Protein AF-A0AAD9PUB1-F1 (afdb_monomer_lite)

pLDDT: mean 71.61, std 16.21, range [33.66, 95.5]

Secondary structure (DSSP, 8-state):
-------GGGGG----HHHHHHHHHHHHHH-TT--HHHHHHHHHHTT-TT--HHHHHHHHHHH-HHHHHHHHH--PPPPP---SSTTS-EE---SSTT--HHHHHHHHHHHHHHH---S-EEE-S-GGGHHHHHHHHH-TTT-TTTTSEEE--GGG-TTHHHHHHHHIIIIIHHHHHHHHHHHHTTS--TT-HHHHHHHHHHS--

Radius of gyration: 23.22 Å; chains: 1; bounding box: 51×42×75 Å

InterPro domains:
  IPR058913 Integrase core domain, putative [PF24764] (100-200)

Organism: Acropora cervicornis (NCBI:txid6130)

Sequence (205 aa):
MQDFNLSVRDLYRSFSEEELDNALQSILRDFPNCGYRRALGQLKSRGHHRVSEEMVRSGLKRINPDGVALRWLQISPRRSYSVPGPLSLWRIDGNHKLIRADTVSALFLAAVNEYGLPSRVRSDRGGENVGVSLFMLQHPERGPNRGSMICGPSVHNQRIERLWRDVFSGVLCIYYLLFYHLEDNGVLEPTDRRDLFCLHESTGT

Foldseek 3Di:
DVPDPDDPVVVPPPCDLVNLLVLLVVVCVVPVLDDLVNSQVVCVVVVNVVDDSVSSVVSCCVNPVPSVVVNLVPPDDDDDDDDPDPLQEAEDEDPDLPAALVVVLVVVVVCCVVRNHRQAYEYEPRPSCVNVVCCQQPPPNHHPDPRNYHYDHCVVVVPVVVVVSVCCVVPVVVVVVVQVVCVVVVNADPPDPVSVVVVVVVPDD

Structure (mmCIF, N/CA/C/O backbone):
data_AF-A0AAD9PUB1-F1
#
_entry.id   AF-A0AAD9PUB1-F1
#
loop_
_atom_site.group_PDB
_atom_site.id
_atom_site.type_symbol
_atom_site.label_atom_id
_atom_site.label_alt_id
_atom_site.label_comp_id
_atom_site.label_asym_id
_atom_site.label_entity_id
_atom_site.label_seq_id
_atom_site.pdbx_PDB_ins_code
_atom_site.Cartn_x
_atom_site.Cartn_y
_atom_site.Cartn_z
_atom_site.occupancy
_atom_site.B_iso_or_equiv
_atom_site.auth_seq_id
_atom_site.auth_comp_id
_atom_site.auth_asym_id
_atom_site.auth_atom_id
_atom_site.pdbx_PDB_model_num
ATOM 1 N N . MET A 1 1 ? 6.790 -3.072 53.755 1.00 39.34 1 MET A N 1
ATOM 2 C CA . MET A 1 1 ? 6.608 -3.387 52.328 1.00 39.34 1 MET A CA 1
ATOM 3 C C . MET A 1 1 ? 5.185 -3.914 52.068 1.00 39.34 1 MET A C 1
ATOM 5 O O . MET A 1 1 ? 5.038 -5.072 51.724 1.00 39.34 1 MET A O 1
ATOM 9 N N . GLN A 1 2 ? 4.038 -3.245 52.234 1.00 37.69 2 GLN A N 1
ATOM 10 C CA . GLN A 1 2 ? 3.633 -1.836 52.384 1.00 37.69 2 GLN A CA 1
ATOM 11 C C . GLN A 1 2 ? 4.257 -0.807 51.439 1.00 37.69 2 GLN A C 1
ATOM 13 O O . GLN A 1 2 ? 4.186 0.380 51.713 1.00 37.69 2 GLN A O 1
ATOM 18 N N . ASP A 1 3 ? 4.784 -1.244 50.298 1.00 44.56 3 ASP A N 1
ATOM 19 C CA . ASP A 1 3 ? 5.279 -0.325 49.276 1.00 44.56 3 ASP A CA 1
ATOM 20 C C . ASP A 1 3 ? 4.683 -0.734 47.931 1.00 44.56 3 ASP A C 1
ATOM 22 O O . ASP A 1 3 ? 4.688 -1.912 47.586 1.00 44.56 3 ASP A O 1
ATOM 26 N N . PHE A 1 4 ? 4.143 0.251 47.215 1.00 44.75 4 PHE A N 1
ATOM 27 C CA . PHE A 1 4 ? 3.290 0.164 46.022 1.00 44.75 4 PHE A CA 1
ATOM 28 C C . PHE A 1 4 ? 1.808 -0.089 46.313 1.00 44.75 4 PHE A C 1
ATOM 30 O O . PHE A 1 4 ? 1.278 -1.190 46.212 1.00 44.75 4 PHE A O 1
ATOM 37 N N . ASN A 1 5 ? 1.131 1.022 46.602 1.00 40.72 5 ASN A N 1
ATOM 38 C CA . ASN A 1 5 ? -0.314 1.228 46.703 1.00 40.72 5 ASN A CA 1
ATOM 39 C C . ASN A 1 5 ? -1.054 0.968 45.361 1.00 40.72 5 ASN A C 1
ATOM 41 O O . ASN A 1 5 ? -1.900 1.751 44.942 1.00 40.72 5 ASN A O 1
ATOM 45 N N . LEU A 1 6 ? -0.687 -0.090 44.632 1.00 43.69 6 LEU A N 1
ATOM 46 C CA . LEU A 1 6 ? -1.309 -0.505 43.379 1.00 43.69 6 LEU A CA 1
ATOM 47 C C . LEU A 1 6 ? -2.380 -1.536 43.714 1.00 43.69 6 LEU A C 1
ATOM 49 O O . LEU A 1 6 ? -2.129 -2.737 43.809 1.00 43.69 6 LEU A O 1
ATOM 53 N N . SER A 1 7 ? -3.593 -1.043 43.939 1.00 42.81 7 SER A N 1
ATOM 54 C CA . SER A 1 7 ? -4.765 -1.892 44.082 1.00 42.81 7 SER A CA 1
ATOM 55 C C . SER A 1 7 ? -4.959 -2.684 42.789 1.00 42.81 7 SER A C 1
ATOM 57 O O . SER A 1 7 ? -5.111 -2.108 41.714 1.00 42.81 7 SER A O 1
ATOM 59 N N . VAL A 1 8 ? -5.017 -4.017 42.873 1.00 45.38 8 VAL A N 1
ATOM 60 C CA . VAL A 1 8 ? -5.367 -4.891 41.733 1.00 45.38 8 VAL A CA 1
ATOM 61 C C . VAL A 1 8 ? -6.726 -4.497 41.123 1.00 45.38 8 VAL A C 1
ATOM 63 O O . VAL A 1 8 ? -6.988 -4.775 39.956 1.00 45.38 8 VAL A O 1
ATOM 66 N N . ARG A 1 9 ? -7.572 -3.759 41.860 1.00 42.62 9 ARG A N 1
ATOM 67 C CA . ARG A 1 9 ? -8.825 -3.189 41.339 1.00 42.62 9 ARG A CA 1
ATOM 68 C C . ARG A 1 9 ? -8.614 -2.084 40.288 1.00 42.62 9 ARG A C 1
ATOM 70 O O . ARG A 1 9 ? -9.499 -1.893 39.462 1.00 42.62 9 ARG A O 1
ATOM 77 N N . ASP A 1 10 ? -7.453 -1.426 40.231 1.00 45.12 10 ASP A N 1
ATOM 78 C CA . ASP A 1 10 ? -7.137 -0.400 39.214 1.00 45.12 10 ASP A CA 1
ATOM 79 C C . ASP A 1 10 ? -6.739 -1.001 37.846 1.00 45.12 10 ASP A C 1
ATOM 81 O O . ASP A 1 10 ? -6.766 -0.331 36.801 1.00 45.12 10 ASP A O 1
ATOM 85 N N . LEU A 1 11 ? -6.413 -2.298 37.815 1.00 46.56 11 LEU A N 1
ATOM 86 C CA . LEU A 1 11 ? -6.181 -3.055 36.578 1.00 46.56 11 LEU A CA 1
ATOM 87 C C . LEU A 1 11 ? -7.493 -3.368 35.835 1.00 46.56 11 LEU A C 1
ATOM 89 O O . LEU A 1 11 ? -7.462 -3.550 34.622 1.00 46.56 11 LEU A O 1
ATOM 93 N N . TYR A 1 12 ? -8.636 -3.323 36.530 1.00 44.88 12 TYR A N 1
ATOM 94 C CA . TYR A 1 12 ? -9.967 -3.677 36.021 1.00 44.88 12 TYR A CA 1
ATOM 95 C C . TYR A 1 12 ? -10.949 -2.497 35.973 1.00 44.88 12 TYR A C 1
ATOM 97 O O . TYR A 1 12 ? -12.154 -2.689 36.117 1.00 44.88 12 TYR A O 1
ATOM 105 N N . ARG A 1 13 ? -10.489 -1.258 35.745 1.00 50.38 13 ARG A N 1
ATOM 106 C CA . ARG A 1 13 ? -11.426 -0.228 35.263 1.00 50.38 13 ARG A CA 1
ATOM 107 C C . ARG A 1 13 ? -11.820 -0.573 33.829 1.00 50.38 13 ARG A C 1
ATOM 109 O O . ARG A 1 13 ? -11.103 -0.240 32.886 1.00 50.38 13 ARG A O 1
ATOM 116 N N . SER A 1 14 ? -12.924 -1.302 33.703 1.00 57.16 14 SER A N 1
ATOM 117 C CA . SER A 1 14 ? -13.640 -1.539 32.456 1.00 57.16 14 SER A CA 1
ATOM 118 C C . SER A 1 14 ? -13.969 -0.188 31.833 1.00 57.16 14 SER A C 1
ATOM 120 O O . SER A 1 14 ? -14.689 0.602 32.437 1.00 57.16 14 SER A O 1
ATOM 122 N N . PHE A 1 15 ? -13.417 0.091 30.656 1.00 65.25 15 PHE A N 1
ATOM 123 C CA . PHE A 1 15 ? -13.872 1.221 29.857 1.00 65.25 15 PHE A CA 1
ATOM 124 C C . PHE A 1 15 ? -15.289 0.883 29.401 1.00 65.25 15 PHE A C 1
ATOM 126 O O . PHE A 1 15 ? -15.465 -0.120 28.702 1.00 65.25 15 PHE A O 1
ATOM 133 N N . SER A 1 16 ? -16.290 1.615 29.888 1.00 74.62 16 SER A N 1
ATOM 134 C CA . SER A 1 16 ? -17.675 1.237 29.614 1.00 74.62 16 SER A CA 1
ATOM 135 C C . SER A 1 16 ? -17.995 1.465 28.138 1.00 74.62 16 SER A C 1
ATOM 137 O O . SER A 1 16 ? -17.413 2.323 27.469 1.00 74.62 16 SER A O 1
ATOM 139 N N . GLU A 1 17 ? -18.928 0.681 27.609 1.00 76.44 17 GLU A N 1
ATOM 140 C CA . GLU A 1 17 ? -19.393 0.845 26.233 1.00 76.44 17 GLU A CA 1
ATOM 141 C C . GLU A 1 17 ? -19.947 2.253 25.974 1.00 76.44 17 GLU A C 1
ATOM 143 O O . GLU A 1 17 ? -19.743 2.807 24.898 1.00 76.44 17 GLU A O 1
ATOM 148 N N . GLU A 1 18 ? -20.577 2.851 26.984 1.00 80.12 18 GLU A N 1
ATOM 149 C CA . GLU A 1 18 ? -21.134 4.200 26.933 1.00 80.12 18 GLU A CA 1
ATOM 150 C C . GLU A 1 18 ? -20.037 5.280 26.940 1.00 80.12 18 GLU A C 1
ATOM 152 O O . GLU A 1 18 ? -20.103 6.250 26.184 1.00 80.12 18 GLU A O 1
ATOM 157 N N . GLU A 1 19 ? -18.977 5.103 27.735 1.00 81.62 19 GLU A N 1
ATOM 158 C CA . GLU A 1 19 ? -17.801 5.985 27.723 1.00 81.62 19 GLU A CA 1
ATOM 159 C C . GLU A 1 19 ? -17.087 5.950 26.367 1.00 81.62 19 GLU A C 1
ATOM 161 O O . GLU A 1 19 ? -16.675 6.993 25.845 1.00 81.62 19 GLU A O 1
ATOM 166 N N . LEU A 1 20 ? -16.976 4.760 25.771 1.00 84.38 20 LEU A N 1
ATOM 167 C CA . LEU A 1 20 ? -16.398 4.575 24.445 1.00 84.38 20 LEU A CA 1
ATOM 168 C C . LEU A 1 20 ? -17.236 5.250 23.362 1.00 84.38 20 LEU A C 1
ATOM 170 O O . LEU A 1 20 ? -16.684 5.990 22.545 1.00 84.38 20 LEU A O 1
ATOM 174 N N . ASP A 1 21 ? -18.548 5.032 23.362 1.00 87.88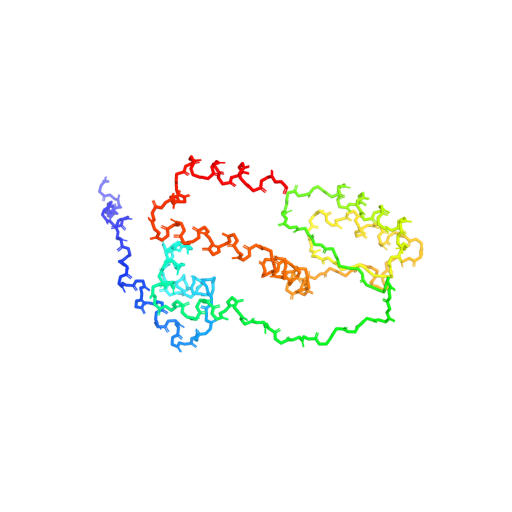 21 ASP A N 1
ATOM 175 C CA . ASP A 1 21 ? -19.444 5.594 22.354 1.00 87.88 21 ASP A CA 1
ATOM 176 C C . ASP A 1 21 ? -19.474 7.125 22.433 1.00 87.88 21 ASP A C 1
ATOM 178 O O . ASP A 1 21 ? -19.371 7.795 21.403 1.00 87.88 21 ASP A O 1
ATOM 182 N N . ASN A 1 22 ? -19.490 7.696 23.641 1.00 87.75 22 ASN A N 1
ATOM 183 C CA . ASN A 1 22 ? -19.405 9.143 23.853 1.00 87.75 22 ASN A CA 1
ATOM 184 C C . ASN A 1 22 ? -18.075 9.727 23.350 1.00 87.75 22 ASN A C 1
ATOM 186 O O . ASN A 1 22 ? -18.049 10.751 22.653 1.00 87.75 22 ASN A O 1
ATOM 190 N N . ALA A 1 23 ? -16.955 9.063 23.648 1.00 86.25 23 ALA A N 1
ATOM 191 C CA . ALA A 1 23 ? -15.642 9.487 23.173 1.00 86.25 23 ALA A CA 1
ATOM 192 C C . ALA A 1 23 ? -15.537 9.408 21.638 1.00 86.25 23 ALA A C 1
ATOM 194 O O . ALA A 1 23 ? -15.001 10.319 20.998 1.00 86.25 23 ALA A O 1
ATOM 195 N N . LEU A 1 24 ? -16.085 8.353 21.031 1.00 86.06 24 LEU A N 1
ATOM 196 C CA . LEU A 1 24 ? -16.126 8.182 19.581 1.00 86.06 24 LEU A CA 1
ATOM 197 C C . LEU A 1 24 ? -17.059 9.193 18.903 1.00 86.06 24 LEU A C 1
ATOM 199 O O . LEU A 1 24 ? -16.685 9.746 17.869 1.00 86.06 24 LEU A O 1
ATOM 203 N N . GLN A 1 25 ? -18.223 9.498 19.483 1.00 87.88 25 GLN A N 1
ATOM 204 C CA . GLN A 1 25 ? -19.117 10.546 18.984 1.00 87.88 25 GLN A CA 1
ATOM 205 C C . GLN A 1 25 ? -18.440 11.918 19.000 1.00 87.88 25 GLN A C 1
ATOM 207 O O . GLN A 1 25 ? -18.547 12.659 18.024 1.00 87.88 25 GLN A O 1
ATOM 212 N N . SER A 1 26 ? -17.689 12.247 20.059 1.00 88.69 26 SER A N 1
ATOM 213 C CA . SER A 1 26 ? -16.877 13.471 20.097 1.00 88.69 26 SER A CA 1
ATOM 214 C C . SER A 1 26 ? -15.868 13.510 18.943 1.00 88.69 26 SER A C 1
ATOM 216 O O . SER A 1 26 ? -15.793 14.509 18.233 1.00 88.69 26 SER A O 1
ATOM 218 N N . ILE A 1 27 ? -15.147 12.413 18.694 1.00 86.50 27 ILE A N 1
ATOM 219 C CA . ILE A 1 27 ? -14.185 12.327 17.583 1.00 86.50 27 ILE A CA 1
ATOM 220 C C . ILE A 1 27 ? -14.884 12.453 16.222 1.00 86.50 27 ILE A C 1
ATOM 222 O O . ILE A 1 27 ? -14.330 13.058 15.306 1.00 86.50 27 ILE A O 1
ATOM 226 N N . LEU A 1 28 ? -16.081 11.884 16.066 1.00 83.75 28 LEU A N 1
ATOM 227 C CA . LEU A 1 28 ? -16.854 11.971 14.828 1.00 83.75 28 LEU A CA 1
ATOM 228 C C . LEU A 1 28 ? -17.417 13.374 14.579 1.00 83.75 28 LEU A C 1
ATOM 230 O O . LEU A 1 28 ? -17.537 13.758 13.419 1.00 83.75 28 LEU A O 1
ATOM 234 N N . ARG A 1 29 ? -17.710 14.162 15.621 1.00 84.06 29 ARG A N 1
ATOM 235 C CA . ARG A 1 29 ? -18.063 15.583 15.453 1.00 84.06 29 ARG A CA 1
ATOM 236 C C . ARG A 1 29 ? -16.899 16.379 14.870 1.00 84.06 29 ARG A C 1
ATOM 238 O O . ARG A 1 29 ? -17.101 17.149 13.937 1.00 84.06 29 ARG A O 1
ATOM 245 N N . ASP A 1 30 ? -15.689 16.140 15.372 1.00 81.44 30 ASP A N 1
ATOM 246 C CA . ASP A 1 30 ? -14.475 16.801 14.879 1.00 81.44 30 ASP A CA 1
ATOM 247 C C . ASP A 1 30 ? -14.078 16.288 13.480 1.00 81.44 30 ASP A C 1
ATOM 249 O O . ASP A 1 30 ? -13.585 17.030 12.628 1.00 81.44 30 ASP A O 1
ATOM 253 N N . PHE A 1 31 ? -14.300 14.995 13.226 1.00 77.81 31 PHE A N 1
ATOM 254 C CA . PHE A 1 31 ? -13.910 14.300 12.002 1.00 77.81 31 PHE A CA 1
ATOM 255 C C . PHE A 1 31 ? -15.037 13.367 11.509 1.00 77.81 31 PHE A C 1
ATOM 257 O O . PHE A 1 31 ? -14.973 12.153 11.734 1.00 77.81 31 PHE A O 1
ATOM 264 N N . PRO A 1 32 ? -16.023 13.877 10.746 1.00 72.06 32 PRO A N 1
ATOM 265 C CA . PRO A 1 32 ? -17.221 13.117 10.346 1.00 72.06 32 PRO A CA 1
ATOM 266 C C . PRO A 1 32 ? -16.916 11.818 9.585 1.00 72.06 32 PRO A C 1
ATOM 268 O O . PRO A 1 32 ? -17.554 10.783 9.777 1.00 72.06 32 PRO A O 1
ATOM 271 N N . ASN A 1 33 ? -15.852 11.836 8.776 1.00 68.75 33 ASN A N 1
ATOM 272 C CA . ASN A 1 33 ? -15.404 10.701 7.967 1.00 68.75 33 ASN A CA 1
ATOM 273 C C . ASN A 1 33 ? -14.225 9.930 8.601 1.00 68.75 33 ASN A C 1
ATOM 275 O O . ASN A 1 33 ? -13.404 9.341 7.897 1.00 68.75 33 ASN A O 1
ATOM 279 N N . CYS A 1 34 ? -14.107 9.929 9.932 1.00 75.12 34 CYS A N 1
ATOM 280 C CA . CYS A 1 34 ? -13.048 9.226 10.658 1.00 75.12 34 CYS A CA 1
ATOM 281 C C . CYS A 1 34 ? -13.237 7.697 10.656 1.00 75.12 34 CYS A C 1
ATOM 283 O O . CYS A 1 34 ? -14.192 7.176 11.224 1.00 75.12 34 CYS A O 1
ATOM 285 N N . GLY A 1 35 ? -12.300 6.963 10.045 1.00 75.00 35 GLY A N 1
ATOM 286 C CA . GLY A 1 35 ? -12.234 5.500 10.153 1.00 75.00 35 GLY A CA 1
ATOM 287 C C . GLY A 1 35 ? -11.595 5.019 11.464 1.00 75.00 35 GLY A C 1
ATOM 288 O O . GLY A 1 35 ? -10.896 5.774 12.145 1.00 75.00 35 GLY A O 1
ATOM 289 N N . TYR A 1 36 ? -11.759 3.729 11.776 1.00 78.94 36 TYR A N 1
ATOM 290 C CA . TYR A 1 36 ? -11.370 3.138 13.066 1.00 78.94 36 TYR A CA 1
ATOM 291 C C . TYR A 1 36 ? -9.905 3.389 13.464 1.00 78.94 36 TYR A C 1
ATOM 293 O O . TYR A 1 36 ? -9.631 3.672 14.623 1.00 78.94 36 TYR A O 1
ATOM 301 N N . ARG A 1 37 ? -8.951 3.366 12.518 1.00 78.62 37 ARG A N 1
ATOM 302 C CA . ARG A 1 37 ? -7.522 3.606 12.817 1.00 78.62 37 ARG A CA 1
ATOM 303 C C . ARG A 1 37 ? -7.267 5.016 13.334 1.00 78.62 37 ARG A C 1
ATOM 305 O O . ARG A 1 37 ? -6.473 5.211 14.250 1.00 78.62 37 ARG A O 1
ATOM 312 N N . ARG A 1 38 ? -7.937 6.006 12.739 1.00 80.50 38 ARG A N 1
ATOM 313 C CA . ARG A 1 38 ? -7.816 7.405 13.160 1.00 80.50 38 ARG A CA 1
ATOM 314 C C . ARG A 1 38 ? -8.529 7.618 14.492 1.00 80.50 38 ARG A C 1
ATOM 316 O O . ARG A 1 38 ? -7.970 8.289 15.352 1.00 80.50 38 ARG A O 1
ATOM 323 N N . ALA A 1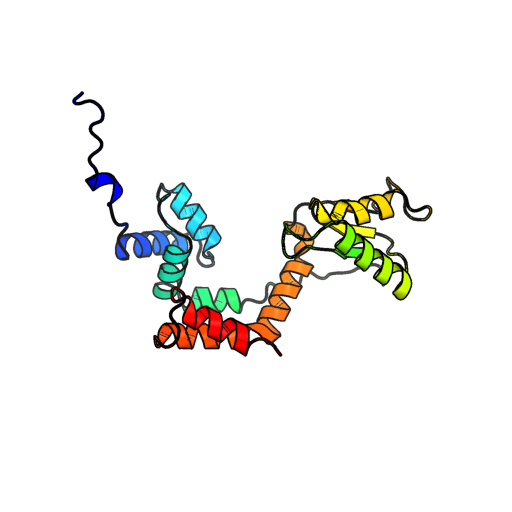 39 ? -9.694 7.001 14.683 1.00 83.25 39 ALA A N 1
ATOM 324 C CA . ALA A 1 39 ? -10.412 7.047 15.953 1.00 83.25 39 ALA A CA 1
ATOM 325 C C . ALA A 1 39 ? -9.581 6.425 17.088 1.00 83.25 39 ALA A C 1
ATOM 327 O O . ALA A 1 39 ? -9.397 7.054 18.122 1.00 83.25 39 ALA A O 1
ATOM 328 N N . LEU A 1 40 ? -8.971 5.260 16.852 1.00 83.88 40 LEU A N 1
ATOM 329 C CA . LEU A 1 40 ? -8.057 4.605 17.787 1.00 83.88 40 LEU A CA 1
ATOM 330 C C . LEU A 1 40 ? -6.850 5.490 18.129 1.00 83.88 40 LEU A C 1
ATOM 332 O O . LEU A 1 40 ? -6.480 5.605 19.293 1.00 83.88 40 LEU A O 1
ATOM 336 N N . GLY A 1 41 ? -6.244 6.141 17.131 1.00 83.88 41 GLY A N 1
ATOM 337 C CA . GLY A 1 41 ? -5.141 7.079 17.354 1.00 83.88 41 GLY A CA 1
ATOM 338 C C . GLY A 1 41 ? -5.546 8.279 18.215 1.00 83.88 41 GLY A C 1
ATOM 339 O O . GLY A 1 41 ? -4.820 8.645 19.136 1.00 83.88 41 GLY A O 1
ATOM 340 N N . GLN A 1 42 ? -6.726 8.848 17.963 1.00 86.06 42 GLN A N 1
ATOM 341 C CA . GLN A 1 42 ? -7.277 9.954 18.751 1.00 86.06 42 GLN A CA 1
ATOM 342 C C . GLN A 1 42 ? -7.605 9.527 20.184 1.00 86.06 42 GLN A C 1
ATOM 344 O O . GLN A 1 42 ? -7.230 10.221 21.123 1.00 86.06 42 GLN A O 1
ATOM 349 N N . LEU A 1 43 ? -8.219 8.358 20.373 1.00 86.94 43 LEU A N 1
ATOM 350 C CA . LEU A 1 43 ? -8.492 7.799 21.699 1.00 86.94 43 LEU A CA 1
ATOM 351 C C . LEU A 1 43 ? -7.201 7.578 22.488 1.00 86.94 43 LEU A C 1
ATOM 353 O O . LEU A 1 43 ? -7.099 8.013 23.633 1.00 86.94 43 LEU A O 1
ATOM 357 N N . LYS A 1 44 ? -6.176 7.001 21.852 1.00 84.12 44 LYS A N 1
ATOM 358 C CA . LYS A 1 44 ? -4.850 6.848 22.462 1.00 84.12 44 LYS A CA 1
ATOM 359 C C . LYS A 1 44 ? -4.224 8.201 22.804 1.00 84.12 44 LYS A C 1
ATOM 361 O O . LYS A 1 44 ? -3.671 8.343 23.884 1.00 84.12 44 LYS A O 1
ATOM 366 N N . SER A 1 45 ? -4.344 9.205 21.937 1.00 83.81 45 SER A N 1
ATOM 367 C CA . SER A 1 45 ? -3.841 10.559 22.215 1.00 83.81 45 SER A CA 1
ATOM 368 C C . SER A 1 45 ? -4.587 11.260 23.353 1.00 83.81 45 SER A C 1
ATOM 370 O O . SER A 1 45 ? -3.998 12.095 24.031 1.00 83.81 45 SER A O 1
ATOM 372 N N . ARG A 1 46 ? -5.868 10.939 23.562 1.00 82.81 46 ARG A N 1
ATOM 373 C CA . ARG A 1 46 ? -6.704 11.460 24.655 1.00 82.81 46 ARG A CA 1
ATOM 374 C C . ARG A 1 46 ? -6.513 10.688 25.974 1.00 82.81 46 ARG A C 1
ATOM 376 O O . ARG A 1 46 ? -7.238 10.933 26.929 1.00 82.81 46 ARG A O 1
ATOM 383 N N . GLY A 1 47 ? -5.543 9.770 26.040 1.00 78.94 47 GLY A N 1
ATOM 384 C CA . GLY A 1 47 ? -5.202 9.002 27.244 1.00 78.94 47 GLY A CA 1
ATOM 385 C C . GLY A 1 47 ? -5.887 7.635 27.352 1.00 78.94 47 GLY A C 1
ATOM 386 O O . GLY A 1 47 ? -5.598 6.870 28.273 1.00 78.94 47 GLY A O 1
ATOM 387 N N . HIS A 1 48 ? -6.739 7.260 26.393 1.00 80.06 48 HIS A N 1
ATOM 388 C CA . HIS A 1 48 ? -7.421 5.963 26.366 1.00 80.06 48 HIS A CA 1
ATOM 389 C C . HIS A 1 48 ? -6.544 4.884 25.713 1.00 80.06 48 HIS A C 1
ATOM 391 O O . HIS A 1 48 ? -6.874 4.297 24.682 1.00 80.06 48 HIS A O 1
ATOM 397 N N . HIS A 1 49 ? -5.386 4.609 26.315 1.00 76.00 49 HIS A N 1
ATOM 398 C CA . HIS A 1 49 ? -4.411 3.649 25.781 1.00 76.00 49 HIS A CA 1
ATOM 399 C C . HIS A 1 49 ? -4.869 2.185 25.841 1.00 76.00 49 HIS A C 1
ATOM 401 O O . HIS A 1 49 ? -4.321 1.350 25.123 1.00 76.00 49 HIS A O 1
ATOM 407 N N . ARG A 1 50 ? -5.864 1.882 26.684 1.00 74.69 50 ARG A N 1
ATOM 408 C CA . ARG A 1 50 ? -6.386 0.526 26.917 1.00 74.69 50 ARG A CA 1
ATOM 409 C C . ARG A 1 50 ? -7.443 0.082 25.897 1.00 74.69 50 ARG A C 1
ATOM 411 O O . ARG A 1 50 ? -7.866 -1.064 25.944 1.00 74.69 50 ARG A O 1
ATOM 418 N N . VAL A 1 51 ? -7.868 0.961 24.986 1.00 79.38 51 VAL A N 1
ATOM 419 C CA . VAL A 1 51 ? -8.896 0.635 23.986 1.00 79.38 51 VAL A CA 1
ATOM 420 C C . VAL A 1 51 ? -8.288 -0.215 22.868 1.00 79.38 51 VAL A C 1
ATOM 422 O O . VAL A 1 51 ? -7.280 0.168 22.261 1.00 79.38 51 VAL A O 1
ATOM 425 N N . SER A 1 52 ? -8.903 -1.367 22.594 1.00 78.94 52 SER A N 1
ATOM 426 C CA . SER A 1 52 ? -8.505 -2.256 21.501 1.00 78.94 52 SER A CA 1
ATOM 427 C C . SER A 1 52 ? -9.087 -1.802 20.157 1.00 78.94 52 SER A C 1
ATOM 429 O O . SER A 1 52 ? -10.044 -1.029 20.089 1.00 78.94 52 SER A O 1
ATOM 431 N N . GLU A 1 53 ? -8.509 -2.287 19.057 1.00 74.62 53 GLU A N 1
ATOM 432 C CA . GLU A 1 53 ? -9.062 -2.054 17.717 1.00 74.62 53 GLU A CA 1
ATOM 433 C C . GLU A 1 53 ? -10.501 -2.572 17.597 1.00 74.62 53 GLU A C 1
ATOM 435 O O . GLU A 1 53 ? -11.348 -1.906 17.004 1.00 74.62 53 GLU A O 1
ATOM 440 N N . GLU A 1 54 ? -10.777 -3.726 18.195 1.00 73.19 54 GLU A N 1
ATOM 441 C CA . GLU A 1 54 ? -12.081 -4.378 18.188 1.00 73.19 54 GLU A CA 1
ATOM 442 C C . GLU A 1 54 ? -13.148 -3.533 18.885 1.00 73.19 54 GLU A C 1
ATOM 444 O O . GLU A 1 54 ? -14.178 -3.244 18.283 1.00 73.19 54 GLU A O 1
ATOM 449 N N . MET A 1 55 ? -12.848 -3.005 20.077 1.00 79.44 55 MET A N 1
ATOM 450 C CA . MET A 1 55 ? -13.749 -2.096 20.794 1.00 79.44 55 MET A CA 1
ATOM 451 C C . MET A 1 55 ? -14.115 -0.881 19.932 1.00 79.44 55 MET A C 1
ATOM 453 O O . MET A 1 55 ? -15.287 -0.538 19.797 1.00 79.44 55 MET A O 1
ATOM 457 N N . VAL A 1 56 ? -13.127 -0.253 19.281 1.00 83.44 56 VAL A N 1
ATOM 458 C CA . VAL A 1 56 ? -13.366 0.903 18.398 1.00 83.44 56 VAL A CA 1
ATOM 459 C C . VAL A 1 56 ? -14.216 0.528 17.186 1.00 83.44 56 VAL A C 1
ATOM 461 O O . VAL A 1 56 ? -15.049 1.326 16.758 1.00 83.44 56 VAL A O 1
ATOM 464 N N . ARG A 1 57 ? -14.009 -0.660 16.606 1.00 79.94 57 ARG A N 1
ATOM 465 C CA . ARG A 1 57 ? -14.792 -1.134 15.456 1.00 79.94 57 ARG A CA 1
ATOM 466 C C . ARG A 1 57 ? -16.240 -1.402 15.849 1.00 79.94 57 ARG A C 1
ATOM 468 O O . ARG A 1 57 ? -17.126 -0.916 15.148 1.00 79.94 57 ARG A O 1
ATOM 475 N N . SER A 1 58 ? -16.472 -2.094 16.961 1.00 77.38 58 SER A N 1
ATOM 476 C CA . SER A 1 58 ? -17.816 -2.361 17.483 1.00 77.38 58 SER A CA 1
ATOM 477 C C . SER A 1 58 ? -18.531 -1.065 17.867 1.00 77.38 58 SER A C 1
ATOM 479 O O . SER A 1 58 ? -19.650 -0.832 17.419 1.00 77.38 58 SER A O 1
ATOM 481 N N . GLY A 1 59 ? -17.853 -0.145 18.562 1.00 84.19 59 GLY A N 1
ATOM 482 C CA . GLY A 1 59 ? -18.401 1.178 18.883 1.00 84.19 59 GLY A CA 1
ATOM 483 C C . GLY A 1 59 ? -18.767 1.991 17.634 1.00 84.19 59 GLY A C 1
ATOM 484 O O . GLY A 1 59 ? -19.880 2.498 17.524 1.00 84.19 59 GLY A O 1
ATOM 485 N N . LEU A 1 60 ? -17.883 2.055 16.628 1.00 81.69 60 LEU A N 1
ATOM 486 C CA . LEU A 1 60 ? -18.162 2.768 15.371 1.00 81.69 60 LEU A CA 1
ATOM 487 C C . LEU A 1 60 ? -19.322 2.164 14.571 1.00 81.69 60 LEU A C 1
ATOM 489 O O . LEU A 1 60 ? -20.066 2.923 13.949 1.00 81.69 60 LEU A O 1
ATOM 493 N N . LYS A 1 61 ? -19.479 0.834 14.578 1.00 79.06 61 LYS A N 1
ATOM 494 C CA . LYS A 1 61 ? -20.633 0.162 13.964 1.00 79.06 61 LYS A CA 1
ATOM 495 C C . LYS A 1 61 ? -21.944 0.566 14.637 1.00 79.06 61 LYS A C 1
ATOM 497 O O . LYS A 1 61 ? -22.914 0.810 13.932 1.00 79.06 61 LYS A O 1
ATOM 502 N N . ARG A 1 62 ? -21.962 0.677 15.970 1.00 80.00 62 ARG A N 1
ATOM 503 C CA . ARG A 1 62 ? -23.162 1.073 16.724 1.00 80.00 62 ARG A CA 1
ATOM 504 C C . ARG A 1 62 ? -23.544 2.531 16.501 1.00 80.00 62 ARG A C 1
ATOM 506 O O . ARG A 1 62 ? -24.705 2.824 16.249 1.00 80.00 62 ARG A O 1
ATOM 513 N N . ILE A 1 63 ? -22.578 3.448 16.579 1.00 81.00 63 ILE A N 1
ATOM 514 C CA . ILE A 1 63 ? -22.869 4.892 16.558 1.00 81.00 63 ILE A CA 1
ATOM 515 C C . ILE A 1 63 ? -22.956 5.491 15.150 1.00 81.00 63 ILE A C 1
ATOM 517 O O 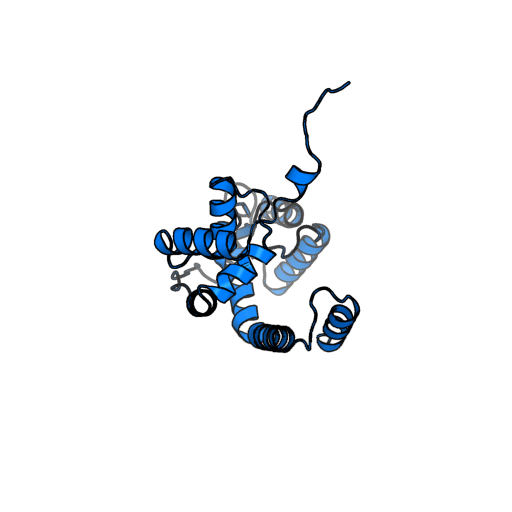. ILE A 1 63 ? -23.509 6.575 14.983 1.00 81.00 63 ILE A O 1
ATOM 521 N N . ASN A 1 64 ? -22.327 4.865 14.150 1.00 74.44 64 ASN A N 1
ATOM 522 C CA . ASN A 1 64 ? -22.242 5.410 12.795 1.00 74.44 64 ASN A CA 1
ATOM 523 C C . ASN A 1 64 ? -22.195 4.297 11.729 1.00 74.44 64 ASN A C 1
ATOM 525 O O . ASN A 1 64 ? -21.221 4.225 10.965 1.00 74.44 64 ASN A O 1
ATOM 529 N N . PRO A 1 65 ? -23.223 3.429 11.665 1.00 71.06 65 PRO A N 1
ATOM 530 C CA . PRO A 1 65 ? -23.279 2.342 10.690 1.00 71.06 65 PRO A CA 1
ATOM 531 C C . PRO A 1 65 ? -23.218 2.879 9.254 1.00 71.06 65 PRO A C 1
ATOM 533 O O . PRO A 1 65 ? -22.438 2.374 8.445 1.00 71.06 65 PRO A O 1
ATOM 536 N N . ASP A 1 66 ? -23.924 3.976 8.971 1.00 66.31 66 ASP A N 1
ATOM 537 C CA . ASP A 1 66 ? -23.953 4.605 7.649 1.00 66.31 66 ASP A CA 1
ATOM 538 C C . ASP A 1 66 ? -22.606 5.204 7.267 1.00 66.31 66 ASP A C 1
ATOM 540 O O . ASP A 1 66 ? -22.139 5.011 6.155 1.00 66.31 66 ASP A O 1
ATOM 544 N N . GLY A 1 67 ? -21.919 5.904 8.169 1.00 66.56 67 GLY A N 1
ATOM 545 C CA . GLY A 1 67 ? -20.591 6.451 7.892 1.00 66.56 67 GLY A CA 1
ATOM 546 C C . GLY A 1 67 ? -19.526 5.365 7.782 1.00 66.56 67 GLY A C 1
ATOM 547 O O . GLY A 1 67 ? -18.556 5.531 7.041 1.00 66.56 67 GLY A O 1
ATOM 548 N N . VAL A 1 68 ? -19.687 4.238 8.484 1.00 65.75 68 VAL A N 1
ATOM 549 C CA . VAL A 1 68 ? -18.884 3.036 8.241 1.00 65.75 68 VAL A CA 1
ATOM 550 C C . VAL A 1 68 ? -19.156 2.552 6.816 1.00 65.75 68 VAL A C 1
ATOM 552 O O . VAL A 1 68 ? -18.218 2.577 6.023 1.00 65.75 68 VAL A O 1
ATOM 555 N N . ALA A 1 69 ? -20.404 2.239 6.455 1.00 61.97 69 ALA A N 1
ATOM 556 C CA . ALA A 1 69 ? -20.817 1.781 5.122 1.00 61.97 69 ALA A CA 1
ATOM 557 C C . ALA A 1 69 ? -20.396 2.738 3.990 1.00 61.97 69 ALA A C 1
ATOM 559 O O . ALA A 1 69 ? -19.781 2.327 3.011 1.00 61.97 69 ALA A O 1
ATOM 560 N N . LEU A 1 70 ? -20.628 4.038 4.142 1.00 59.12 70 LEU A N 1
ATOM 561 C CA . LEU A 1 70 ? -20.273 5.071 3.173 1.00 59.12 70 LEU A CA 1
ATOM 562 C C . LEU A 1 70 ? -18.763 5.218 3.010 1.00 59.12 70 LEU A C 1
ATOM 564 O O . LEU A 1 70 ? -18.318 5.487 1.904 1.00 59.12 70 LEU A O 1
ATOM 568 N N . ARG A 1 71 ? -17.942 5.005 4.046 1.00 64.19 71 ARG A N 1
ATOM 569 C CA . ARG A 1 71 ? -16.475 4.959 3.878 1.00 64.19 71 ARG A CA 1
ATOM 570 C C . ARG A 1 71 ? -16.018 3.738 3.083 1.00 64.19 71 ARG A C 1
ATOM 572 O O . ARG A 1 71 ? -14.985 3.820 2.421 1.00 64.19 71 ARG A O 1
ATOM 579 N N . TRP A 1 72 ? -16.770 2.641 3.135 1.00 55.00 72 TRP A N 1
ATOM 580 C CA . TRP A 1 72 ? -16.556 1.486 2.261 1.00 55.00 72 TRP A CA 1
ATOM 581 C C . TRP A 1 72 ? -17.008 1.778 0.823 1.00 55.00 72 TRP A C 1
ATOM 583 O O . TRP A 1 72 ? -16.307 1.409 -0.115 1.00 55.00 72 TRP A O 1
ATOM 593 N N . LEU A 1 73 ? -18.130 2.487 0.651 1.00 50.56 73 LEU A N 1
ATOM 594 C CA . LEU A 1 73 ? -18.727 2.813 -0.652 1.00 50.56 73 LEU A CA 1
ATOM 595 C C . LEU A 1 73 ? -18.112 4.043 -1.341 1.00 50.56 73 LEU A C 1
ATOM 597 O O . LEU A 1 73 ? -18.247 4.196 -2.555 1.00 50.56 73 LEU A O 1
ATOM 601 N N . GLN A 1 74 ? -17.444 4.938 -0.606 1.00 50.38 74 GLN A N 1
ATOM 602 C CA . GLN A 1 74 ? -16.811 6.132 -1.163 1.00 50.38 74 GLN A CA 1
ATOM 603 C C . GLN A 1 74 ? -15.578 5.744 -1.983 1.00 50.38 74 GLN A C 1
ATOM 605 O O . GLN A 1 74 ? -14.434 5.727 -1.517 1.00 50.38 74 GLN A O 1
ATOM 610 N N . ILE A 1 75 ? -15.834 5.507 -3.266 1.00 47.28 75 ILE A N 1
ATOM 611 C CA . ILE A 1 75 ? -14.855 5.512 -4.345 1.00 47.28 75 ILE A CA 1
ATOM 612 C C . ILE A 1 75 ? -14.117 6.854 -4.272 1.00 47.28 75 ILE A C 1
ATOM 614 O O . ILE A 1 75 ? -14.654 7.899 -4.637 1.00 47.28 75 ILE A O 1
ATOM 618 N N . SER A 1 76 ? -12.882 6.861 -3.762 1.00 44.12 76 SER A N 1
ATOM 619 C CA . SER A 1 76 ? -12.082 8.088 -3.768 1.00 44.12 76 SER A CA 1
ATOM 620 C C . SER A 1 76 ? -11.948 8.601 -5.209 1.00 44.12 76 SER A C 1
ATOM 622 O O . SER A 1 76 ? -11.666 7.792 -6.102 1.00 44.12 76 SER A O 1
ATOM 624 N N . PRO A 1 77 ? -12.066 9.917 -5.448 1.00 43.81 77 PRO A N 1
ATOM 625 C CA . PRO A 1 77 ? -11.970 10.473 -6.789 1.00 43.81 77 PRO A CA 1
ATOM 626 C C . PRO A 1 77 ? -10.656 10.056 -7.459 1.00 43.81 77 PRO A C 1
ATOM 628 O O . PRO A 1 77 ? -9.573 10.093 -6.860 1.00 43.81 77 PRO A O 1
ATOM 631 N N . ARG A 1 78 ? -10.771 9.604 -8.712 1.00 42.75 78 ARG A N 1
ATOM 632 C CA . ARG A 1 78 ? -9.648 9.165 -9.545 1.00 42.75 78 ARG A CA 1
ATOM 633 C C . ARG A 1 78 ? -8.631 10.303 -9.645 1.00 42.75 78 ARG A C 1
ATOM 635 O O . ARG A 1 78 ? -8.943 11.361 -10.179 1.00 42.75 78 ARG A O 1
ATOM 642 N N . ARG A 1 79 ? -7.389 10.086 -9.206 1.00 48.53 79 ARG A N 1
ATOM 643 C CA . ARG A 1 79 ? -6.282 10.899 -9.729 1.00 48.53 79 ARG A CA 1
ATOM 644 C C . ARG A 1 79 ? -6.008 10.419 -11.149 1.00 48.53 79 ARG A C 1
ATOM 646 O O . ARG A 1 79 ? -5.777 9.226 -11.339 1.00 48.53 79 ARG A O 1
ATOM 653 N N . SER A 1 80 ? -6.055 11.334 -12.118 1.00 45.53 80 SER A N 1
ATOM 654 C CA . SER A 1 80 ? -5.639 11.040 -13.489 1.00 45.53 80 SER A CA 1
ATOM 655 C C . SER A 1 80 ? -4.207 10.511 -13.453 1.00 45.53 80 SER A C 1
ATOM 657 O O . SER A 1 80 ? -3.309 11.152 -12.902 1.00 45.53 80 SER A O 1
ATOM 659 N N . TYR A 1 81 ? -4.024 9.289 -13.942 1.00 51.81 81 TYR A N 1
ATOM 660 C CA . TYR A 1 81 ? -2.746 8.600 -13.934 1.00 51.81 81 TYR A CA 1
ATOM 661 C C . TYR A 1 81 ? -2.283 8.452 -15.374 1.00 51.81 81 TYR A C 1
ATOM 663 O O . TYR A 1 81 ? -2.815 7.630 -16.115 1.00 51.81 81 TYR A O 1
ATOM 671 N N . SER A 1 82 ? -1.297 9.259 -15.752 1.00 55.75 82 SER A N 1
ATOM 672 C CA . SER A 1 82 ? -0.653 9.193 -17.056 1.00 55.75 82 SER A CA 1
ATOM 673 C C . SER A 1 82 ? 0.745 8.618 -16.885 1.00 55.75 82 SER A C 1
ATOM 675 O O . SER A 1 82 ? 1.532 9.093 -16.061 1.00 55.75 82 SER A O 1
ATOM 677 N N . VAL A 1 83 ? 1.035 7.564 -17.640 1.00 64.31 83 VAL A N 1
ATOM 678 C CA . VAL A 1 83 ? 2.394 7.075 -17.854 1.00 64.31 83 VAL A CA 1
ATOM 679 C C . VAL A 1 83 ? 2.725 7.195 -19.334 1.00 64.31 83 VAL A C 1
ATOM 681 O O . VAL A 1 83 ? 1.824 7.021 -20.151 1.00 64.31 83 VAL A O 1
ATOM 684 N N . PRO A 1 84 ? 3.995 7.444 -19.695 1.00 72.00 84 PRO A N 1
ATOM 685 C CA . PRO A 1 84 ? 4.389 7.622 -21.093 1.00 72.00 84 PRO A CA 1
ATOM 686 C C . PRO A 1 84 ? 4.067 6.432 -22.015 1.00 72.00 84 PRO A C 1
ATOM 688 O O . PRO A 1 84 ? 4.013 6.605 -23.224 1.00 72.00 84 PRO A O 1
ATOM 691 N N . GLY A 1 85 ? 3.864 5.232 -21.459 1.00 73.25 85 GLY A N 1
ATOM 692 C CA . GLY A 1 85 ? 3.492 4.032 -22.207 1.00 73.25 85 GLY A CA 1
ATOM 693 C C . GLY A 1 85 ? 3.713 2.739 -21.410 1.00 73.25 85 GLY A C 1
ATOM 694 O O . GLY A 1 85 ? 4.115 2.801 -20.236 1.00 73.25 85 GLY A O 1
ATOM 695 N N . PRO A 1 86 ? 3.467 1.566 -22.025 1.00 72.75 86 PRO A N 1
ATOM 696 C CA . PRO A 1 86 ? 3.840 0.265 -21.468 1.00 72.75 86 PRO A CA 1
ATOM 697 C C . PRO A 1 86 ? 5.320 0.234 -21.056 1.00 72.75 86 PRO A C 1
ATOM 699 O O . PRO A 1 86 ? 6.137 0.965 -21.609 1.00 72.75 86 PRO A O 1
ATOM 702 N N . LEU A 1 87 ? 5.663 -0.564 -20.039 1.00 81.2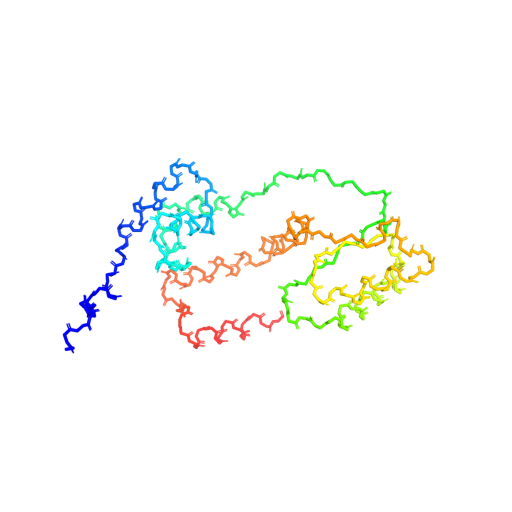5 87 LEU A N 1
ATOM 703 C CA . LEU A 1 87 ? 7.027 -0.705 -19.487 1.00 81.25 87 LEU A CA 1
ATOM 704 C C . LEU A 1 87 ? 7.673 0.567 -18.907 1.00 81.25 87 LEU A C 1
ATOM 706 O O . LEU A 1 87 ? 8.752 0.495 -18.329 1.00 81.25 87 LEU A O 1
ATOM 710 N N . SER A 1 88 ? 7.038 1.736 -18.978 1.00 82.75 88 SER A N 1
ATOM 711 C CA . SER A 1 88 ? 7.628 2.973 -18.444 1.00 82.75 88 SER A CA 1
ATOM 712 C C . SER A 1 88 ? 7.799 2.965 -16.918 1.00 82.75 88 SER A C 1
ATOM 714 O O . SER A 1 88 ? 8.771 3.526 -16.410 1.00 82.75 88 SER A O 1
ATOM 716 N N . LEU A 1 89 ? 6.878 2.332 -16.183 1.00 85.19 89 LEU A N 1
ATOM 717 C CA . LEU A 1 89 ? 6.929 2.215 -14.728 1.00 85.19 89 LEU A CA 1
ATOM 718 C C . LEU A 1 89 ? 6.178 0.973 -14.242 1.00 85.19 89 LEU A C 1
ATOM 720 O O . LEU A 1 89 ? 4.957 0.888 -14.388 1.00 85.19 89 LEU A O 1
ATOM 724 N N . TRP A 1 90 ? 6.890 0.060 -13.588 1.00 87.81 90 TRP A N 1
ATOM 725 C CA . TRP A 1 90 ? 6.299 -1.044 -12.832 1.00 87.81 90 TRP A CA 1
ATOM 726 C C . TRP A 1 90 ? 6.224 -0.688 -11.349 1.00 87.81 90 TRP A C 1
ATOM 728 O O . TRP A 1 90 ? 7.093 -0.003 -10.811 1.00 87.81 90 TRP A O 1
ATOM 738 N N . ARG A 1 91 ? 5.157 -1.127 -10.682 1.00 83.00 91 ARG A N 1
ATOM 739 C CA . ARG A 1 91 ? 5.005 -1.030 -9.227 1.00 83.00 91 ARG A CA 1
ATOM 740 C C . ARG A 1 91 ? 4.948 -2.438 -8.668 1.00 83.00 91 ARG A C 1
ATOM 742 O O . ARG A 1 91 ? 4.129 -3.220 -9.137 1.00 83.00 91 ARG A O 1
ATOM 749 N N . ILE A 1 92 ? 5.785 -2.706 -7.679 1.00 81.31 92 ILE A N 1
ATOM 750 C CA . ILE A 1 92 ? 5.800 -3.953 -6.921 1.00 81.31 92 ILE A CA 1
ATOM 751 C C . ILE A 1 92 ? 5.424 -3.645 -5.470 1.00 81.31 92 ILE A C 1
ATOM 753 O O . ILE A 1 92 ? 5.700 -2.549 -4.971 1.00 81.31 92 ILE A O 1
ATOM 757 N N . ASP A 1 93 ? 4.720 -4.576 -4.836 1.00 70.94 93 ASP A N 1
ATOM 758 C CA . ASP A 1 93 ? 4.272 -4.460 -3.450 1.00 70.94 93 ASP A CA 1
ATOM 759 C C . ASP A 1 93 ? 4.116 -5.851 -2.840 1.00 70.94 93 ASP A C 1
ATOM 761 O O . ASP A 1 93 ? 3.535 -6.746 -3.463 1.00 70.94 93 ASP A O 1
ATOM 765 N N . GLY A 1 94 ? 4.643 -6.028 -1.632 1.00 61.28 94 GLY A N 1
ATOM 766 C CA . GLY A 1 94 ? 4.505 -7.252 -0.858 1.00 61.28 94 GLY A CA 1
ATOM 767 C C . GLY A 1 94 ? 3.318 -7.149 0.091 1.00 61.28 94 GLY A C 1
ATOM 768 O O . GLY A 1 94 ? 3.293 -6.301 0.977 1.00 61.28 94 GLY A O 1
ATOM 769 N N . ASN A 1 95 ? 2.341 -8.047 -0.043 1.00 55.41 95 ASN A N 1
ATOM 770 C CA . ASN A 1 95 ? 1.147 -8.013 0.804 1.00 55.41 95 ASN A CA 1
ATOM 771 C C . ASN A 1 95 ? 1.442 -8.415 2.265 1.00 55.41 95 ASN A C 1
ATOM 773 O O . ASN A 1 95 ? 0.666 -8.100 3.164 1.00 55.41 95 ASN A O 1
ATOM 777 N N . HIS A 1 96 ? 2.551 -9.125 2.515 1.00 53.12 96 HIS A N 1
ATOM 778 C CA . HIS A 1 96 ? 3.013 -9.552 3.839 1.00 53.12 96 HIS A CA 1
ATOM 779 C C . HIS A 1 96 ? 4.539 -9.439 3.948 1.00 53.12 96 HIS A C 1
ATOM 781 O O . HIS A 1 96 ? 5.269 -9.889 3.068 1.00 53.12 96 HIS A O 1
ATOM 787 N N . LYS A 1 97 ? 5.025 -8.951 5.097 1.00 56.59 97 LYS A N 1
ATOM 788 C CA . LYS A 1 97 ? 6.459 -8.790 5.430 1.00 56.59 97 LYS A CA 1
ATOM 789 C C . LYS A 1 97 ? 7.254 -10.107 5.546 1.00 56.59 97 LYS A 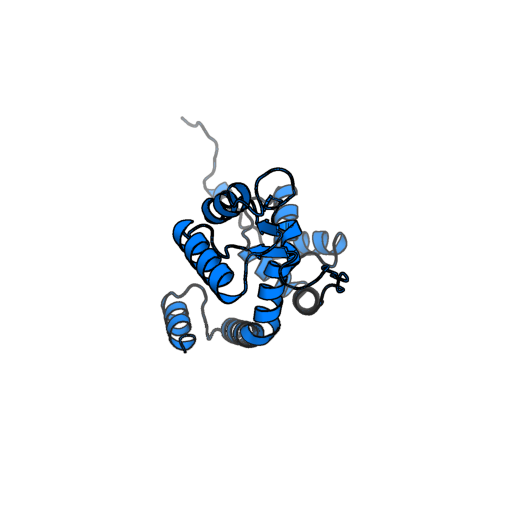C 1
ATOM 791 O O . LYS A 1 97 ? 8.401 -10.088 5.978 1.00 56.59 97 LYS A O 1
ATOM 796 N N . LEU A 1 98 ? 6.631 -11.247 5.245 1.00 58.31 98 LEU A N 1
ATOM 797 C CA . LEU A 1 98 ? 7.206 -12.592 5.373 1.00 58.31 98 LEU A CA 1
ATOM 798 C C . LEU A 1 98 ? 7.636 -13.193 4.026 1.00 58.31 98 LEU A C 1
ATOM 800 O O . LEU A 1 98 ? 8.205 -14.283 3.998 1.00 58.31 98 LEU A O 1
ATOM 804 N N . ILE A 1 99 ? 7.361 -12.510 2.911 1.00 70.56 99 ILE A N 1
ATOM 805 C CA . ILE A 1 99 ? 7.778 -12.976 1.586 1.00 70.56 99 ILE A CA 1
ATOM 806 C C . ILE A 1 99 ? 9.301 -12.839 1.474 1.00 70.56 99 ILE A C 1
ATOM 808 O O . ILE A 1 99 ? 9.879 -11.818 1.842 1.00 70.56 99 ILE A O 1
ATOM 812 N N . ARG A 1 100 ? 9.969 -13.885 0.979 1.00 81.31 100 ARG A N 1
ATOM 813 C CA . ARG A 1 100 ? 11.425 -13.884 0.789 1.00 81.31 100 ARG A CA 1
ATOM 814 C C . ARG A 1 100 ? 11.805 -13.074 -0.447 1.00 81.31 100 ARG A C 1
ATOM 816 O O . ARG A 1 100 ? 11.125 -13.142 -1.471 1.00 81.31 100 ARG A O 1
ATOM 823 N N . ALA A 1 101 ? 12.936 -12.373 -0.374 1.00 83.94 101 ALA A N 1
ATOM 824 C CA . ALA A 1 101 ? 13.448 -11.573 -1.486 1.00 83.94 101 ALA A CA 1
ATOM 825 C C . ALA A 1 101 ? 13.698 -12.396 -2.762 1.00 83.94 101 ALA A C 1
ATOM 827 O O . ALA A 1 101 ? 13.479 -11.904 -3.871 1.00 83.94 101 ALA A O 1
ATOM 828 N N . ASP A 1 102 ? 14.087 -13.662 -2.609 1.00 86.31 102 ASP A N 1
ATOM 829 C CA . ASP A 1 102 ? 14.310 -14.582 -3.729 1.00 86.31 102 ASP A CA 1
ATOM 830 C C . ASP A 1 102 ? 13.028 -14.823 -4.529 1.00 86.31 102 ASP A C 1
ATOM 832 O O . ASP A 1 102 ? 13.050 -14.820 -5.756 1.00 86.31 102 ASP A O 1
ATOM 836 N N . THR A 1 103 ? 11.887 -14.961 -3.845 1.00 87.25 103 THR A N 1
ATOM 837 C CA . THR A 1 103 ? 10.584 -15.164 -4.488 1.00 87.25 103 THR A CA 1
ATOM 838 C C . THR A 1 103 ? 10.184 -13.940 -5.304 1.00 87.25 103 THR A C 1
ATOM 840 O O . THR A 1 103 ? 9.808 -14.072 -6.467 1.00 87.25 103 THR A O 1
ATOM 843 N N . VAL A 1 104 ? 10.308 -12.743 -4.721 1.00 87.25 104 VAL A N 1
ATOM 844 C CA . VAL A 1 104 ? 9.998 -11.484 -5.419 1.00 87.25 104 VAL A CA 1
ATOM 845 C C . VAL A 1 104 ? 10.906 -11.310 -6.635 1.00 87.25 104 VAL A C 1
ATOM 847 O O . VAL A 1 104 ? 10.441 -10.936 -7.709 1.00 87.25 104 VAL A O 1
ATOM 850 N N . SER A 1 105 ? 12.190 -11.636 -6.490 1.00 90.38 105 SER A N 1
ATOM 851 C CA . SER A 1 105 ? 13.171 -11.535 -7.571 1.00 90.38 105 SER A CA 1
ATOM 852 C C . SER A 1 105 ? 12.888 -12.528 -8.697 1.00 90.38 105 SER A C 1
ATOM 854 O O . SER A 1 105 ? 12.919 -12.140 -9.861 1.00 90.38 105 SER A O 1
ATOM 856 N N . ALA A 1 106 ? 12.552 -13.780 -8.376 1.00 90.62 106 ALA A N 1
ATOM 857 C CA . ALA A 1 106 ? 12.211 -14.798 -9.367 1.00 90.62 106 ALA A CA 1
ATOM 858 C C . ALA A 1 106 ? 10.965 -14.412 -10.178 1.00 90.62 106 ALA A C 1
ATOM 860 O O . ALA A 1 106 ? 10.988 -14.469 -11.406 1.00 90.62 106 ALA A O 1
ATOM 861 N N . LEU A 1 107 ? 9.907 -13.948 -9.504 1.00 89.69 107 LEU A N 1
ATOM 862 C CA . LEU A 1 107 ? 8.689 -13.465 -10.163 1.00 89.69 107 LEU A CA 1
ATOM 863 C C . LEU A 1 107 ? 8.967 -12.241 -11.040 1.00 89.69 107 LEU A C 1
ATOM 865 O O . LEU A 1 107 ? 8.472 -12.151 -12.162 1.00 89.69 107 LEU A O 1
ATOM 869 N N . PHE A 1 108 ? 9.788 -11.312 -10.549 1.00 92.56 108 PHE A N 1
ATOM 870 C CA . PHE A 1 108 ? 10.184 -10.138 -11.315 1.00 92.56 108 PHE A CA 1
ATOM 871 C C . PHE A 1 108 ? 10.961 -10.518 -12.581 1.00 92.56 108 PHE A C 1
ATOM 873 O O . PHE A 1 108 ? 10.648 -10.015 -13.657 1.00 92.56 108 PHE A O 1
ATOM 880 N N . LEU A 1 109 ? 11.934 -11.426 -12.480 1.00 93.25 109 LEU A N 1
ATOM 881 C CA . LEU A 1 109 ? 12.713 -11.895 -13.628 1.00 93.25 109 LEU A CA 1
ATOM 882 C C . LEU A 1 109 ? 11.849 -12.650 -14.641 1.00 93.25 109 LEU A C 1
ATOM 884 O O . LEU A 1 109 ? 11.998 -12.425 -15.841 1.00 93.25 109 LEU A O 1
ATOM 888 N N . ALA A 1 110 ? 10.918 -13.486 -14.176 1.00 93.19 110 ALA A N 1
ATOM 889 C CA . ALA A 1 110 ? 9.960 -14.161 -15.047 1.00 93.19 110 ALA A CA 1
ATOM 890 C C . ALA A 1 110 ? 9.114 -13.148 -15.837 1.00 93.19 110 ALA A C 1
ATOM 892 O O . ALA A 1 110 ? 9.017 -13.245 -17.059 1.00 93.19 110 ALA A O 1
ATOM 893 N N . ALA A 1 111 ? 8.596 -12.116 -15.165 1.00 89.56 111 ALA A N 1
ATOM 894 C CA . ALA A 1 111 ? 7.835 -11.055 -15.818 1.00 89.56 111 ALA A CA 1
ATOM 895 C C . ALA A 1 111 ? 8.690 -10.233 -16.796 1.00 89.56 111 ALA A C 1
ATOM 897 O O . ALA A 1 111 ? 8.218 -9.880 -17.872 1.00 89.56 111 ALA A O 1
ATOM 898 N N . VAL A 1 112 ? 9.948 -9.930 -16.458 1.00 92.88 112 VAL A N 1
ATOM 899 C CA . VAL A 1 112 ? 10.878 -9.253 -17.380 1.00 92.88 112 VAL A CA 1
ATOM 900 C C . VAL A 1 112 ? 11.128 -10.098 -18.628 1.00 92.88 112 VAL A C 1
ATOM 902 O O . VAL A 1 112 ? 11.187 -9.547 -19.724 1.00 92.88 112 VAL A O 1
ATOM 905 N N . ASN A 1 113 ? 11.248 -11.417 -18.480 1.00 93.44 113 ASN A N 1
ATOM 906 C CA . ASN A 1 113 ? 11.434 -12.329 -19.604 1.00 93.44 113 ASN A CA 1
ATOM 907 C C . ASN A 1 113 ? 10.191 -12.409 -20.505 1.00 93.44 113 ASN A C 1
ATOM 909 O O . ASN A 1 113 ? 10.320 -12.481 -21.722 1.00 93.44 113 ASN A O 1
ATOM 913 N N . GLU A 1 114 ? 8.994 -12.378 -19.919 1.00 92.94 114 GLU A N 1
ATOM 914 C CA . GLU A 1 114 ? 7.733 -12.485 -20.660 1.00 92.94 114 GLU A CA 1
ATOM 915 C C . GLU A 1 114 ? 7.298 -11.159 -21.304 1.00 92.94 114 GLU A C 1
ATOM 917 O O . GLU A 1 114 ? 6.884 -11.128 -22.461 1.00 92.94 114 GLU A O 1
ATOM 922 N N . TYR A 1 115 ? 7.409 -10.049 -20.572 1.00 89.56 115 TYR A N 1
ATOM 923 C CA . TYR A 1 115 ? 6.839 -8.753 -20.961 1.00 89.56 115 TYR A CA 1
ATOM 924 C C . TYR A 1 115 ? 7.886 -7.702 -21.338 1.00 89.56 115 TYR A C 1
ATOM 926 O O . TYR A 1 115 ? 7.532 -6.635 -21.843 1.00 89.56 115 TYR A O 1
ATOM 934 N N . GLY A 1 116 ? 9.168 -7.981 -21.104 1.00 91.06 116 GLY A N 1
ATOM 935 C CA . GLY A 1 116 ? 10.272 -7.060 -21.341 1.00 91.06 116 GLY A CA 1
ATOM 936 C C . GLY A 1 116 ? 10.660 -6.230 -20.115 1.00 91.06 116 GLY A C 1
ATOM 937 O O . GLY A 1 116 ? 9.936 -6.102 -19.126 1.00 91.06 116 GLY A O 1
ATOM 938 N N . LEU A 1 117 ? 11.852 -5.637 -20.187 1.00 92.44 117 LEU A N 1
ATOM 939 C CA . LEU A 1 117 ? 12.473 -4.920 -19.077 1.00 92.44 117 LEU A CA 1
ATOM 940 C C . LEU A 1 117 ? 11.809 -3.547 -18.834 1.00 92.44 117 LEU A C 1
ATOM 942 O O . LEU A 1 117 ? 11.887 -2.669 -19.702 1.00 92.44 117 LEU A O 1
ATOM 946 N N . PRO A 1 118 ? 11.242 -3.267 -17.645 1.00 93.62 118 PRO A N 1
ATOM 947 C CA . PRO A 1 118 ? 10.672 -1.956 -17.354 1.00 93.62 118 PRO A CA 1
ATOM 948 C C . PRO A 1 118 ? 11.741 -0.867 -17.274 1.00 93.62 118 PRO A C 1
ATOM 950 O O . PRO A 1 118 ? 12.833 -1.092 -16.766 1.00 93.62 118 PRO A O 1
ATOM 953 N N . SER A 1 119 ? 11.427 0.353 -17.714 1.00 91.31 119 SER A N 1
ATOM 954 C CA . SER A 1 119 ? 12.309 1.526 -17.604 1.00 91.31 119 SER A CA 1
ATOM 955 C C . SER A 1 119 ? 12.558 1.932 -16.151 1.00 91.31 119 SER A C 1
ATOM 957 O O . SER A 1 119 ? 13.656 2.390 -15.820 1.00 91.31 119 SER A O 1
ATOM 959 N N . ARG A 1 120 ? 11.547 1.776 -15.287 1.00 92.31 120 ARG A N 1
ATOM 960 C CA . ARG A 1 120 ? 11.597 2.108 -13.859 1.00 92.31 120 ARG A CA 1
ATOM 961 C C . ARG A 1 120 ? 10.768 1.119 -13.049 1.00 92.31 120 ARG A C 1
ATOM 963 O O . ARG A 1 120 ? 9.690 0.718 -13.487 1.00 92.31 120 ARG A O 1
ATOM 970 N N . VAL A 1 121 ? 11.223 0.806 -11.843 1.00 91.31 121 VAL A N 1
ATOM 971 C CA . VAL A 1 121 ? 10.462 0.062 -10.836 1.00 91.31 121 VAL A CA 1
ATOM 972 C C . VAL A 1 121 ? 10.267 0.946 -9.612 1.00 91.31 121 VAL A C 1
ATOM 974 O O . VAL A 1 121 ? 11.171 1.673 -9.201 1.00 91.31 121 VAL A O 1
ATOM 977 N N . ARG A 1 122 ? 9.072 0.914 -9.030 1.00 88.12 122 ARG A N 1
ATOM 978 C CA . ARG A 1 122 ? 8.772 1.533 -7.741 1.00 88.12 122 ARG A CA 1
ATOM 979 C C . ARG A 1 122 ? 8.410 0.462 -6.725 1.00 88.12 122 ARG A C 1
ATOM 981 O O . ARG A 1 122 ? 7.560 -0.376 -7.016 1.00 88.12 122 ARG A O 1
ATOM 988 N N . SER A 1 123 ? 8.993 0.577 -5.538 1.00 85.88 123 SER A N 1
ATOM 989 C CA . SER A 1 123 ? 8.665 -0.238 -4.372 1.00 85.88 123 SER A CA 1
ATOM 990 C C . SER A 1 123 ? 8.711 0.592 -3.094 1.00 85.88 123 SER A C 1
ATOM 992 O O . SER A 1 123 ? 9.205 1.727 -3.077 1.00 85.88 123 SER A O 1
ATOM 994 N N . ASP A 1 124 ? 8.203 0.024 -2.010 1.00 81.56 124 ASP A N 1
ATOM 995 C CA . ASP A 1 124 ? 8.550 0.479 -0.673 1.00 81.56 124 ASP A CA 1
ATOM 996 C C . ASP A 1 124 ? 10.000 0.084 -0.303 1.00 81.56 124 ASP A C 1
ATOM 998 O O . ASP A 1 124 ? 10.785 -0.360 -1.144 1.00 81.56 124 ASP A O 1
ATOM 1002 N N . ARG A 1 125 ? 10.384 0.297 0.961 1.00 82.12 125 ARG A N 1
ATOM 1003 C CA . ARG A 1 125 ? 11.713 -0.076 1.479 1.00 82.12 125 ARG A CA 1
ATOM 1004 C C . ARG A 1 125 ? 11.736 -1.477 2.113 1.00 82.12 125 ARG A C 1
ATOM 1006 O O . ARG A 1 125 ? 12.568 -1.720 2.984 1.00 82.12 125 ARG A O 1
ATOM 1013 N N . GLY A 1 126 ? 10.816 -2.359 1.726 1.00 80.88 126 GLY A N 1
ATOM 1014 C CA . GLY A 1 126 ? 10.750 -3.737 2.205 1.00 80.88 126 GLY A CA 1
ATOM 1015 C C . GLY A 1 126 ? 11.994 -4.547 1.834 1.00 80.88 126 GLY A C 1
ATOM 1016 O O . GLY A 1 126 ? 12.559 -4.389 0.746 1.00 80.88 126 GLY A O 1
ATOM 1017 N N . GLY A 1 127 ? 12.440 -5.410 2.751 1.00 84.38 127 GLY A N 1
ATOM 1018 C CA . GLY A 1 127 ? 13.607 -6.276 2.545 1.00 84.38 127 GLY A CA 1
ATOM 1019 C C . GLY A 1 127 ? 13.394 -7.294 1.422 1.00 84.38 127 GLY A C 1
ATOM 1020 O O . GLY A 1 127 ? 14.336 -7.673 0.730 1.00 84.38 127 GLY A O 1
ATOM 1021 N N . GLU A 1 128 ? 12.143 -7.671 1.175 1.00 85.69 128 GLU A N 1
ATOM 1022 C CA . GLU A 1 128 ? 11.731 -8.541 0.080 1.00 85.69 128 GLU A CA 1
ATOM 1023 C C . GLU A 1 128 ? 11.988 -7.924 -1.307 1.00 85.69 128 GLU A C 1
ATOM 1025 O O . GLU A 1 128 ? 12.156 -8.642 -2.287 1.00 85.69 128 GLU A O 1
ATOM 1030 N N . ASN A 1 129 ? 12.111 -6.597 -1.399 1.00 87.94 129 ASN A N 1
ATOM 1031 C CA . ASN A 1 129 ? 12.300 -5.882 -2.666 1.00 87.94 129 ASN A CA 1
ATOM 1032 C C . ASN A 1 129 ? 13.779 -5.605 -2.994 1.00 87.94 129 ASN A C 1
ATOM 1034 O O . ASN A 1 129 ? 14.095 -4.986 -4.019 1.00 87.94 129 ASN A O 1
ATOM 1038 N N . VAL A 1 130 ? 14.706 -6.057 -2.140 1.00 89.44 130 VAL A N 1
ATOM 1039 C CA . VAL A 1 130 ? 16.149 -5.810 -2.295 1.00 89.44 130 VAL A CA 1
ATOM 1040 C C . VAL A 1 130 ? 16.690 -6.424 -3.584 1.00 89.44 130 VAL A C 1
ATOM 1042 O O . VAL A 1 130 ? 17.426 -5.750 -4.302 1.00 89.44 130 VAL A O 1
ATOM 1045 N N . GLY A 1 131 ? 16.297 -7.653 -3.930 1.00 90.88 131 GLY A N 1
ATOM 1046 C CA . GLY A 1 131 ? 16.810 -8.315 -5.134 1.00 90.88 131 GLY A CA 1
ATOM 1047 C C . GLY A 1 131 ? 16.387 -7.618 -6.433 1.00 90.88 131 GLY A C 1
ATOM 1048 O O . GLY A 1 131 ? 17.222 -7.384 -7.304 1.00 90.88 131 GLY A O 1
ATOM 1049 N N . VAL A 1 132 ? 15.138 -7.146 -6.520 1.00 91.94 132 VAL A N 1
ATOM 1050 C CA . VAL A 1 132 ? 14.671 -6.326 -7.657 1.00 91.94 132 VAL A CA 1
ATOM 1051 C C . VAL A 1 132 ? 15.404 -4.986 -7.719 1.00 91.94 132 VAL A C 1
ATOM 1053 O O . VAL A 1 132 ? 15.784 -4.528 -8.798 1.00 91.94 132 VAL A O 1
ATOM 1056 N N . SER A 1 133 ? 15.636 -4.366 -6.558 1.00 91.69 133 SER A N 1
ATOM 1057 C CA . SER A 1 133 ? 16.371 -3.101 -6.467 1.00 91.69 133 SER A CA 1
ATOM 1058 C C . SER A 1 133 ? 17.794 -3.252 -6.997 1.00 91.69 133 SER A C 1
ATOM 1060 O O . SER A 1 133 ? 18.226 -2.456 -7.828 1.00 91.69 133 SER A O 1
ATOM 1062 N N . LEU A 1 134 ? 18.507 -4.291 -6.553 1.00 93.19 134 LEU A N 1
ATOM 1063 C CA . LEU A 1 134 ? 19.861 -4.594 -7.007 1.00 93.19 134 LEU A CA 1
ATOM 1064 C C . LEU A 1 134 ? 19.888 -4.878 -8.505 1.00 93.19 134 LEU A C 1
ATOM 1066 O O . LEU A 1 134 ? 20.682 -4.263 -9.211 1.00 93.19 134 LEU A O 1
ATOM 1070 N N . PHE A 1 135 ? 18.973 -5.715 -8.999 1.00 94.44 135 PHE A N 1
ATOM 1071 C CA . PHE A 1 135 ? 18.869 -6.013 -10.423 1.00 94.44 135 PHE A CA 1
ATOM 1072 C C . PHE A 1 135 ? 18.705 -4.734 -11.254 1.00 94.44 135 PHE A C 1
ATOM 1074 O O . PHE A 1 135 ? 19.508 -4.469 -12.143 1.00 94.44 135 PHE A O 1
ATOM 1081 N N . MET A 1 136 ? 17.727 -3.881 -10.933 1.00 95.50 136 MET A N 1
ATOM 1082 C CA . MET A 1 136 ? 17.473 -2.649 -11.692 1.00 95.50 136 MET A CA 1
ATOM 1083 C C . MET A 1 136 ? 18.626 -1.639 -11.616 1.00 95.50 136 MET A C 1
ATOM 1085 O O . MET A 1 136 ? 18.844 -0.889 -12.569 1.00 95.50 136 MET A O 1
ATOM 1089 N N . LEU A 1 137 ? 19.353 -1.597 -10.498 1.00 93.50 137 LEU A N 1
ATOM 1090 C CA . LEU A 1 137 ? 20.494 -0.699 -10.304 1.00 93.50 137 LEU A CA 1
ATOM 1091 C C . LEU A 1 137 ? 21.792 -1.227 -10.924 1.00 93.50 137 LEU A C 1
ATOM 1093 O O . LEU A 1 137 ? 22.672 -0.423 -11.204 1.00 93.50 137 LEU A O 1
ATOM 1097 N N . GLN A 1 138 ? 21.924 -2.534 -11.143 1.00 93.94 138 GLN A N 1
ATOM 1098 C CA . GLN A 1 138 ? 23.109 -3.151 -11.752 1.00 93.94 138 GLN A CA 1
ATOM 1099 C C . GLN A 1 138 ? 22.918 -3.464 -13.242 1.00 93.94 138 GLN A C 1
ATOM 1101 O O . GLN A 1 138 ? 23.896 -3.693 -13.948 1.00 93.94 138 GLN A O 1
ATOM 1106 N N . HIS A 1 139 ? 21.678 -3.462 -13.738 1.00 93.38 139 HIS A N 1
ATOM 1107 C CA . HIS A 1 139 ? 21.389 -3.823 -15.121 1.00 93.38 139 HIS A CA 1
ATOM 1108 C C . HIS A 1 139 ? 22.025 -2.832 -16.120 1.00 93.38 139 HIS A C 1
ATOM 1110 O O . HIS A 1 139 ? 21.786 -1.628 -15.983 1.00 93.38 139 HIS A O 1
ATOM 1116 N N . PRO A 1 140 ? 22.731 -3.300 -17.172 1.00 92.50 140 PRO A N 1
ATOM 1117 C CA . PRO A 1 140 ? 23.440 -2.439 -18.126 1.00 92.50 140 PRO A CA 1
ATOM 1118 C C . PRO A 1 140 ? 22.570 -1.348 -18.766 1.00 92.50 140 PRO A C 1
ATOM 1120 O O . PRO A 1 140 ? 22.982 -0.201 -18.883 1.00 92.50 140 PRO A O 1
ATOM 1123 N N . GLU A 1 141 ? 21.330 -1.682 -19.133 1.00 90.44 141 GLU A N 1
ATOM 1124 C CA . GLU A 1 141 ? 20.396 -0.725 -19.749 1.00 90.44 141 GLU A CA 1
ATOM 1125 C C . GLU A 1 141 ? 19.617 0.167 -18.764 1.00 90.44 141 GLU A C 1
ATOM 1127 O O . GLU A 1 141 ? 18.751 0.951 -19.171 1.00 90.44 141 GLU A O 1
ATOM 1132 N N . ARG A 1 142 ? 19.802 -0.016 -17.457 1.00 91.69 142 ARG A N 1
ATOM 1133 C CA . ARG A 1 142 ? 19.089 0.741 -16.424 1.00 91.69 142 ARG A CA 1
ATOM 1134 C C . ARG A 1 142 ? 20.133 1.419 -15.552 1.00 91.69 142 ARG A C 1
ATOM 1136 O O . ARG A 1 142 ? 20.429 2.588 -15.766 1.00 91.69 142 ARG A O 1
ATOM 1143 N N . GLY A 1 143 ? 20.741 0.703 -14.622 1.00 89.81 143 GLY A N 1
ATOM 1144 C CA . GLY A 1 143 ? 21.842 1.249 -13.846 1.00 89.81 143 GLY A CA 1
ATOM 1145 C C . GLY A 1 143 ? 21.399 2.294 -12.810 1.00 89.81 143 GLY A C 1
ATOM 1146 O O . GLY A 1 143 ? 20.207 2.636 -12.702 1.00 89.81 143 GLY A O 1
ATOM 1147 N N . PRO A 1 144 ? 22.350 2.819 -12.024 1.00 90.12 144 PRO A N 1
ATOM 1148 C CA . PRO A 1 144 ? 22.070 3.810 -10.993 1.00 90.12 144 PRO A CA 1
ATOM 1149 C C . PRO A 1 144 ? 21.816 5.211 -11.588 1.00 90.12 144 PRO A C 1
ATOM 1151 O O . PRO A 1 144 ? 22.043 5.469 -12.765 1.00 90.12 144 PRO A O 1
ATOM 1154 N N . ASN A 1 145 ? 21.333 6.146 -10.762 1.00 87.50 145 ASN A N 1
ATOM 1155 C CA . ASN A 1 145 ? 21.248 7.595 -11.049 1.00 87.50 145 ASN A CA 1
ATOM 1156 C C . ASN A 1 145 ? 20.282 8.082 -12.153 1.00 87.50 145 ASN A C 1
ATOM 1158 O O . ASN A 1 145 ? 20.186 9.285 -12.374 1.00 87.50 145 ASN A O 1
ATOM 1162 N N . ARG A 1 146 ? 19.484 7.209 -12.783 1.00 89.94 146 ARG A N 1
ATOM 1163 C CA . ARG A 1 146 ? 18.406 7.607 -13.730 1.00 89.94 146 ARG A CA 1
ATOM 1164 C C . ARG A 1 146 ? 16.976 7.387 -13.216 1.00 89.94 146 ARG A C 1
ATOM 1166 O O . ARG A 1 146 ? 15.998 7.526 -13.957 1.00 89.94 146 ARG A O 1
ATOM 1173 N N . GLY A 1 147 ? 16.857 6.993 -11.948 1.00 89.06 147 GLY A N 1
ATOM 1174 C CA . GLY A 1 147 ? 15.586 6.611 -11.329 1.00 89.06 147 GLY A CA 1
ATOM 1175 C C . GLY A 1 147 ? 15.085 5.228 -11.753 1.00 89.06 147 GLY A C 1
ATOM 1176 O O . GLY A 1 147 ? 13.875 5.025 -11.821 1.00 89.06 147 GLY A O 1
ATOM 1177 N N . SER A 1 148 ? 15.995 4.294 -12.059 1.00 91.31 148 SER A N 1
ATOM 1178 C CA . SER A 1 148 ? 15.671 2.896 -12.397 1.00 91.31 148 SER A CA 1
ATOM 1179 C C . SER A 1 148 ? 14.925 2.182 -11.268 1.00 91.31 148 SER A C 1
ATOM 1181 O O . SER A 1 148 ? 14.014 1.405 -11.538 1.00 91.31 148 SER A O 1
ATOM 1183 N N . MET A 1 149 ? 15.265 2.504 -10.016 1.00 91.06 149 MET A N 1
ATOM 1184 C CA . MET A 1 149 ? 14.543 2.079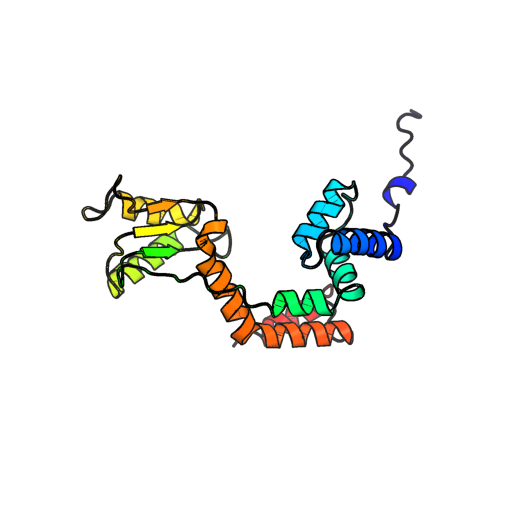 -8.822 1.00 91.06 149 MET A CA 1
ATOM 1185 C C . MET A 1 149 ? 14.088 3.304 -8.024 1.00 91.06 149 MET A C 1
ATOM 1187 O O . MET A 1 149 ? 14.880 4.205 -7.747 1.00 91.06 149 MET A O 1
ATOM 1191 N N . ILE A 1 150 ? 12.808 3.343 -7.660 1.00 88.50 150 ILE A N 1
ATOM 1192 C CA . ILE A 1 150 ? 12.190 4.416 -6.880 1.00 88.50 150 ILE A CA 1
ATOM 1193 C C . ILE A 1 150 ? 11.697 3.822 -5.563 1.00 88.50 150 ILE A C 1
ATOM 1195 O O . ILE A 1 150 ? 10.669 3.146 -5.535 1.00 88.50 150 ILE A O 1
ATOM 1199 N N . CYS A 1 151 ? 12.393 4.128 -4.471 1.00 84.62 151 CYS A N 1
ATOM 1200 C CA . CYS A 1 151 ? 11.989 3.713 -3.130 1.00 84.62 151 CYS A CA 1
ATOM 1201 C C . CYS A 1 151 ? 11.346 4.888 -2.392 1.00 84.62 151 CYS A C 1
ATOM 1203 O O . CYS A 1 151 ? 11.956 5.946 -2.229 1.00 84.62 151 CYS A O 1
ATOM 1205 N N . GLY A 1 152 ? 10.118 4.717 -1.914 1.00 72.12 152 GLY A N 1
ATOM 1206 C CA . GLY A 1 152 ? 9.410 5.760 -1.171 1.00 72.12 152 GLY A CA 1
ATOM 1207 C C . GLY A 1 152 ? 8.436 5.184 -0.151 1.00 72.12 152 GLY A C 1
ATOM 1208 O O . GLY A 1 152 ? 8.221 3.976 -0.135 1.00 72.12 152 GLY A O 1
ATOM 1209 N N . PRO A 1 153 ? 7.833 6.024 0.706 1.00 62.25 153 PRO A N 1
ATOM 1210 C CA . PRO A 1 153 ? 6.859 5.538 1.675 1.00 62.25 153 PRO A CA 1
ATOM 1211 C C . PRO A 1 153 ? 5.660 4.901 0.952 1.00 62.25 153 PRO A C 1
ATOM 1213 O O . PRO A 1 153 ? 5.240 5.408 -0.098 1.00 62.25 153 PRO A O 1
ATOM 1216 N N . SER A 1 154 ? 5.090 3.836 1.532 1.00 57.16 154 SER A N 1
ATOM 1217 C CA . SER A 1 154 ? 3.963 3.061 0.973 1.00 57.16 154 SER A CA 1
ATOM 1218 C C . SER A 1 154 ? 2.749 3.922 0.607 1.00 57.16 154 SER A C 1
ATOM 1220 O O . SER A 1 154 ? 2.027 3.610 -0.331 1.00 57.16 154 SER A O 1
ATOM 1222 N N . VAL A 1 155 ? 2.603 5.100 1.226 1.00 51.31 155 VAL A N 1
ATOM 1223 C CA . VAL A 1 155 ? 1.571 6.109 0.908 1.00 51.31 155 VAL A CA 1
ATOM 1224 C C . VAL A 1 155 ? 1.607 6.618 -0.541 1.00 51.31 155 VAL A C 1
ATOM 1226 O O . VAL A 1 155 ? 0.685 7.307 -0.973 1.00 51.31 155 VAL A O 1
ATOM 1229 N N . HIS A 1 156 ? 2.662 6.302 -1.298 1.00 51.50 156 HIS A N 1
ATOM 1230 C CA . HIS A 1 156 ? 2.784 6.571 -2.733 1.00 51.50 156 HIS A CA 1
ATOM 1231 C C . HIS A 1 156 ? 2.568 5.322 -3.613 1.00 51.50 156 HIS A C 1
ATOM 1233 O O . HIS A 1 156 ? 2.482 5.445 -4.836 1.00 51.50 156 HIS A O 1
ATOM 1239 N N . ASN A 1 157 ? 2.448 4.136 -3.010 1.00 56.72 157 ASN A N 1
ATOM 1240 C CA . ASN A 1 157 ? 1.996 2.882 -3.621 1.00 56.72 157 ASN A CA 1
ATOM 1241 C C . ASN A 1 157 ? 0.458 2.784 -3.638 1.00 56.72 157 ASN A C 1
ATOM 1243 O O . ASN A 1 157 ? -0.099 1.709 -3.789 1.00 56.72 157 ASN A O 1
ATOM 1247 N N . GLN A 1 158 ? -0.261 3.911 -3.607 1.00 56.50 158 GLN A N 1
ATOM 1248 C CA . GLN A 1 158 ? -1.734 3.985 -3.549 1.00 56.50 158 GLN A CA 1
ATOM 1249 C C . GLN A 1 158 ? -2.479 3.107 -4.569 1.00 56.50 158 GLN A C 1
ATOM 1251 O O . GLN A 1 158 ? -3.662 2.845 -4.394 1.00 56.50 158 GLN A O 1
ATOM 1256 N N . ARG A 1 159 ? -1.822 2.693 -5.660 1.00 59.75 159 ARG A N 1
ATOM 1257 C CA . ARG A 1 159 ? -2.406 1.888 -6.735 1.00 59.75 159 ARG A CA 1
ATOM 1258 C C . ARG A 1 159 ? -2.518 0.401 -6.393 1.00 59.75 159 ARG A C 1
ATOM 1260 O O . ARG A 1 159 ? -3.508 -0.192 -6.790 1.00 59.75 159 ARG A O 1
ATOM 1267 N N . ILE A 1 160 ? -1.565 -0.183 -5.662 1.00 57.50 160 ILE A N 1
ATOM 1268 C CA . ILE A 1 160 ? -1.669 -1.584 -5.213 1.00 57.50 160 ILE A CA 1
ATOM 1269 C C . ILE A 1 160 ? -2.629 -1.689 -4.027 1.00 57.50 160 ILE A C 1
ATOM 1271 O O . ILE A 1 160 ? -3.534 -2.509 -4.049 1.00 57.50 160 ILE A O 1
ATOM 1275 N N . GLU A 1 161 ? -2.566 -0.742 -3.083 1.00 60.44 161 GLU A N 1
ATOM 1276 C CA . GLU A 1 161 ? -3.564 -0.591 -2.018 1.00 60.44 161 GLU A CA 1
ATOM 1277 C C . GLU A 1 161 ? -4.972 -0.327 -2.579 1.00 60.44 161 GLU A C 1
ATOM 1279 O O . GLU A 1 161 ? -5.972 -0.549 -1.895 1.00 60.44 161 GLU A O 1
ATOM 1284 N N . ARG A 1 162 ? -5.067 0.197 -3.810 1.00 59.84 162 ARG A N 1
ATOM 1285 C CA . ARG A 1 162 ? -6.330 0.382 -4.529 1.00 59.84 162 ARG A CA 1
ATOM 1286 C C . ARG A 1 162 ? -6.735 -0.851 -5.334 1.00 59.84 162 ARG A C 1
ATOM 1288 O O . ARG A 1 162 ? -7.906 -1.170 -5.286 1.00 59.84 162 ARG A O 1
ATOM 1295 N N . LEU A 1 163 ? -5.808 -1.590 -5.947 1.00 62.00 163 LEU A N 1
ATOM 1296 C CA . LEU A 1 163 ? -6.097 -2.906 -6.530 1.00 62.00 163 LEU A CA 1
ATOM 1297 C C . LEU A 1 163 ? -6.648 -3.859 -5.464 1.00 62.00 163 LEU A C 1
ATOM 1299 O O . LEU A 1 163 ? -7.674 -4.484 -5.685 1.00 62.00 163 LEU A O 1
ATOM 1303 N N . TRP A 1 164 ? -6.032 -3.900 -4.282 1.00 54.91 164 TRP A N 1
ATOM 1304 C CA . TRP A 1 164 ? -6.553 -4.664 -3.148 1.00 54.91 164 TRP A CA 1
ATOM 1305 C C . TRP A 1 164 ? -7.953 -4.203 -2.729 1.00 54.91 164 TRP A C 1
ATOM 1307 O O . TRP A 1 164 ? -8.788 -5.036 -2.393 1.00 54.91 164 TRP A O 1
ATOM 1317 N N . ARG A 1 165 ? -8.251 -2.898 -2.806 1.00 60.19 165 ARG A N 1
ATOM 1318 C CA . ARG A 1 165 ? -9.607 -2.376 -2.570 1.00 60.19 165 ARG A CA 1
ATOM 1319 C C . ARG A 1 165 ? -10.593 -2.708 -3.687 1.00 60.19 165 ARG A C 1
ATOM 1321 O O . ARG A 1 165 ? -11.747 -2.955 -3.371 1.00 60.19 165 ARG A O 1
ATOM 1328 N N . ASP A 1 166 ? -10.166 -2.742 -4.944 1.00 60.22 166 ASP A N 1
ATOM 1329 C CA . ASP A 1 166 ? -11.013 -3.087 -6.089 1.00 60.22 166 ASP A CA 1
ATOM 1330 C C . ASP A 1 166 ? -11.322 -4.591 -6.100 1.00 60.22 166 ASP A C 1
ATOM 1332 O O . ASP A 1 166 ? -12.474 -4.974 -6.261 1.00 60.22 166 ASP A O 1
ATOM 1336 N N . VAL A 1 167 ? -10.328 -5.448 -5.831 1.00 57.91 167 VAL A N 1
ATOM 1337 C CA . VAL A 1 167 ? -10.517 -6.896 -5.618 1.00 57.91 167 VAL A CA 1
ATOM 1338 C C . VAL A 1 167 ? -11.446 -7.132 -4.434 1.00 57.91 167 VAL A C 1
ATOM 1340 O O . VAL A 1 167 ? -12.379 -7.931 -4.515 1.00 57.91 167 VAL A O 1
ATOM 1343 N N . PHE A 1 168 ? -11.245 -6.388 -3.345 1.00 59.16 168 PHE A N 1
ATOM 1344 C CA . PHE A 1 168 ? -12.146 -6.471 -2.211 1.00 59.16 168 PHE A CA 1
ATOM 1345 C C . PHE A 1 168 ? -13.563 -6.025 -2.584 1.00 59.16 168 PHE A C 1
ATOM 1347 O O . PHE A 1 168 ? -14.508 -6.749 -2.322 1.00 59.16 168 PHE A O 1
ATOM 1354 N N . SER A 1 169 ? -13.734 -4.888 -3.255 1.00 56.53 169 SER A N 1
ATOM 1355 C CA . SER A 1 169 ? -15.048 -4.373 -3.652 1.00 56.53 169 SER A CA 1
ATOM 1356 C C . SER A 1 169 ? -15.748 -5.216 -4.718 1.00 56.53 169 SER A C 1
ATOM 1358 O O . SER A 1 169 ? -16.972 -5.201 -4.767 1.00 56.53 169 SER A O 1
ATOM 1360 N N . GLY A 1 170 ? -15.004 -5.874 -5.604 1.00 54.44 170 GLY A N 1
ATOM 1361 C CA . GLY A 1 170 ? -15.556 -6.632 -6.726 1.00 54.44 170 GLY A CA 1
ATOM 1362 C C . GLY A 1 170 ? -15.806 -8.102 -6.410 1.00 54.44 170 GLY A C 1
ATOM 1363 O O . GLY A 1 170 ? -16.669 -8.709 -7.032 1.00 54.44 170 GLY A O 1
ATOM 1364 N N . VAL A 1 171 ? -15.058 -8.672 -5.462 1.00 60.22 171 VAL A N 1
ATOM 1365 C CA . VAL A 1 171 ? -15.090 -10.115 -5.176 1.00 60.22 171 VAL A CA 1
ATOM 1366 C C . VAL A 1 171 ? -15.281 -10.389 -3.688 1.00 60.22 171 VAL A C 1
ATOM 1368 O O . VAL A 1 171 ? -16.159 -11.158 -3.310 1.00 60.22 171 VAL A O 1
ATOM 1371 N N . LEU A 1 172 ? -14.495 -9.749 -2.818 1.00 54.78 172 LEU A N 1
ATOM 1372 C CA . LEU A 1 172 ? -14.493 -10.088 -1.386 1.00 54.78 172 LEU A CA 1
ATOM 1373 C C . LEU A 1 172 ? -15.614 -9.410 -0.585 1.00 54.78 172 LEU A C 1
ATOM 1375 O O . LEU A 1 172 ? -15.885 -9.823 0.538 1.00 54.78 172 LEU A O 1
ATOM 1379 N N . CYS A 1 173 ? -16.280 -8.393 -1.134 1.00 58.34 173 CYS A N 1
ATOM 1380 C CA . CYS A 1 173 ? -17.312 -7.627 -0.438 1.00 58.34 173 CYS A CA 1
ATOM 1381 C C . CYS A 1 173 ? -18.549 -8.482 -0.152 1.00 58.34 173 CYS A C 1
ATOM 1383 O O . CYS A 1 173 ? -19.180 -8.305 0.885 1.00 58.34 173 CYS A O 1
ATOM 1385 N N . ILE A 1 174 ? -18.851 -9.438 -1.034 1.00 58.78 174 ILE A N 1
ATOM 1386 C CA . ILE A 1 174 ? -19.972 -10.366 -0.887 1.00 58.78 174 ILE A CA 1
ATOM 1387 C C . ILE A 1 174 ? -19.709 -11.281 0.307 1.00 58.78 174 ILE A C 1
ATOM 1389 O O . ILE A 1 174 ? -20.549 -11.382 1.195 1.00 58.78 174 ILE A O 1
ATOM 1393 N N . TYR A 1 175 ? -18.515 -11.873 0.375 1.00 59.66 175 TYR A N 1
ATOM 1394 C CA . TYR A 1 175 ? -18.103 -12.711 1.501 1.00 59.66 175 TYR A CA 1
ATOM 1395 C C . TYR A 1 175 ? -18.016 -11.912 2.798 1.00 59.66 175 TYR A C 1
ATOM 1397 O O . TYR A 1 175 ? -18.474 -12.365 3.837 1.00 59.66 175 TYR A O 1
ATOM 1405 N N . TYR A 1 176 ? -17.500 -10.687 2.736 1.00 60.66 176 TYR A N 1
ATOM 1406 C CA . TYR A 1 176 ? -17.451 -9.791 3.883 1.00 60.66 176 TYR A CA 1
ATOM 1407 C C . TYR A 1 176 ? -18.849 -9.492 4.443 1.00 60.66 176 TYR A C 1
ATOM 1409 O O . TYR A 1 176 ? -19.068 -9.649 5.640 1.00 60.66 176 TYR A O 1
ATOM 1417 N N . LEU A 1 177 ? -19.801 -9.092 3.591 1.00 59.56 177 LEU A N 1
ATOM 1418 C CA . LEU A 1 177 ? -21.184 -8.830 4.002 1.00 59.56 177 LEU A CA 1
ATOM 1419 C C . LEU A 1 177 ? -21.866 -10.095 4.523 1.00 59.56 177 LEU A C 1
ATOM 1421 O O . LEU A 1 177 ? -22.564 -10.032 5.529 1.00 59.56 177 LEU A O 1
ATOM 1425 N N . LEU A 1 178 ? -21.633 -11.236 3.872 1.00 64.44 178 LEU A N 1
ATOM 1426 C CA . LEU A 1 178 ? -22.163 -12.525 4.298 1.00 64.44 178 LEU A CA 1
ATOM 1427 C C . LEU A 1 178 ? -21.648 -12.909 5.688 1.00 64.44 178 LEU A C 1
ATOM 1429 O O . LEU A 1 178 ? -22.445 -13.243 6.553 1.00 64.44 178 LEU A O 1
ATOM 1433 N N . PHE A 1 179 ? -20.342 -12.826 5.933 1.00 64.12 179 PHE A N 1
ATOM 1434 C CA . PHE A 1 179 ? -19.761 -13.209 7.220 1.00 64.12 179 PHE A CA 1
ATOM 1435 C C . PHE A 1 179 ? -20.176 -12.270 8.345 1.00 64.12 179 PHE A C 1
ATOM 1437 O O . PHE A 1 179 ? -20.479 -12.745 9.432 1.00 64.12 179 PHE A O 1
ATOM 1444 N N . TYR A 1 180 ? -20.288 -10.968 8.076 1.00 61.75 180 TYR A N 1
ATOM 1445 C CA . TYR A 1 180 ? -20.843 -10.041 9.060 1.00 61.75 180 TYR A CA 1
ATOM 1446 C C . TYR A 1 180 ? -22.329 -10.277 9.318 1.00 61.75 180 TYR A C 1
ATOM 1448 O O . TYR A 1 180 ? -22.760 -10.190 10.459 1.00 61.75 180 TYR A O 1
ATOM 1456 N N . HIS A 1 181 ? -23.107 -10.638 8.297 1.00 62.09 181 HIS A N 1
ATOM 1457 C CA . HIS A 1 181 ? -24.494 -11.042 8.503 1.00 62.09 181 HIS A CA 1
ATOM 1458 C C . HIS A 1 181 ? -24.589 -12.320 9.347 1.00 62.09 181 HIS A C 1
ATOM 1460 O O . HIS A 1 181 ? -25.462 -12.426 10.202 1.00 62.09 181 HIS A O 1
ATOM 1466 N N . LEU A 1 182 ? -23.695 -13.289 9.143 1.00 66.38 182 LEU A N 1
ATOM 1467 C CA . LEU A 1 182 ? -23.648 -14.508 9.952 1.00 66.38 182 LEU A CA 1
ATOM 1468 C C . LEU A 1 182 ? -23.217 -14.221 11.398 1.00 66.38 182 LEU A C 1
ATOM 1470 O O . LEU A 1 182 ? -23.795 -14.800 12.313 1.00 66.38 182 LEU A O 1
ATOM 1474 N N . GLU A 1 183 ? -22.274 -13.303 11.607 1.00 66.19 183 GLU A N 1
ATOM 1475 C CA . GLU A 1 183 ? -21.865 -12.821 12.934 1.00 66.19 183 GLU A CA 1
ATOM 1476 C C . GLU A 1 183 ? -23.022 -12.102 13.649 1.00 66.19 183 GLU A C 1
ATOM 1478 O O . GLU A 1 183 ? -23.357 -12.446 14.779 1.00 66.19 183 GLU A O 1
ATOM 1483 N N . ASP A 1 184 ? -23.712 -11.178 12.969 1.00 66.88 184 ASP A N 1
ATOM 1484 C CA . ASP A 1 184 ? -24.838 -10.418 13.534 1.00 66.88 184 ASP A CA 1
ATOM 1485 C C . ASP A 1 184 ? -26.030 -11.322 13.918 1.00 66.88 184 ASP A C 1
ATOM 1487 O O . ASP A 1 184 ? -26.794 -10.998 14.827 1.00 66.88 184 ASP A O 1
ATOM 1491 N N . ASN A 1 185 ? -26.187 -12.471 13.250 1.00 72.38 185 ASN A N 1
ATOM 1492 C CA . ASN A 1 185 ? -27.202 -13.477 13.582 1.00 72.38 185 ASN A CA 1
ATOM 1493 C C . ASN A 1 185 ? -26.708 -14.547 14.578 1.00 72.38 185 ASN A C 1
ATOM 1495 O O . ASN A 1 185 ? -27.456 -15.477 14.882 1.00 72.38 185 ASN A O 1
ATOM 1499 N N . GLY A 1 186 ? -25.466 -14.454 15.067 1.00 71.06 186 GLY A N 1
ATOM 1500 C CA . GLY A 1 186 ? -24.874 -15.425 15.995 1.00 71.06 186 GLY A CA 1
ATOM 1501 C C . GLY A 1 186 ? -24.606 -16.806 15.384 1.00 71.06 186 GLY A C 1
ATOM 1502 O O . GLY A 1 186 ? -24.484 -17.787 16.111 1.00 71.06 186 GLY A O 1
ATOM 1503 N N . VAL A 1 187 ? -24.554 -16.897 14.052 1.00 71.19 187 VAL A N 1
ATOM 1504 C CA . VAL A 1 187 ? -24.257 -18.129 13.298 1.00 71.19 187 VAL A CA 1
ATOM 1505 C C . VAL A 1 187 ? -22.747 -18.332 13.137 1.00 71.19 187 VAL A C 1
ATOM 1507 O O . VAL A 1 187 ? -22.304 -19.458 12.930 1.00 71.19 187 VAL A O 1
ATOM 1510 N N . LEU A 1 188 ? -21.968 -17.251 13.222 1.00 61.47 188 LEU A N 1
ATOM 1511 C CA . LEU A 1 188 ? -20.511 -17.263 13.157 1.00 61.47 188 LEU A CA 1
ATOM 1512 C C . LEU A 1 188 ? -19.931 -16.525 14.366 1.00 61.47 188 LEU A C 1
ATOM 1514 O O . LEU A 1 188 ? -20.109 -15.315 14.480 1.00 61.47 188 LEU A O 1
ATOM 1518 N N . GLU A 1 189 ? -19.198 -17.231 15.223 1.00 70.12 189 GLU A N 1
ATOM 1519 C CA . GLU A 1 189 ? -18.476 -16.650 16.356 1.00 70.12 189 GLU A CA 1
ATOM 1520 C C . GLU A 1 189 ? -16.992 -16.446 15.978 1.00 70.12 189 GLU A C 1
ATOM 1522 O O . GLU A 1 189 ? -16.238 -17.418 15.875 1.00 70.12 189 GLU A O 1
ATOM 1527 N N . PRO A 1 190 ? -16.514 -15.198 15.788 1.00 58.50 190 PRO A N 1
ATOM 1528 C CA . PRO A 1 190 ? -15.144 -14.920 15.334 1.00 58.50 190 PRO A CA 1
ATOM 1529 C C . PRO A 1 190 ? -14.059 -15.383 16.314 1.00 58.50 190 PRO A C 1
ATOM 1531 O O . PRO A 1 190 ? -12.880 -15.445 15.957 1.00 58.50 190 PRO A O 1
ATOM 1534 N N . THR A 1 191 ? -14.446 -15.669 17.558 1.00 60.94 191 THR A N 1
ATOM 1535 C CA . THR A 1 191 ? -13.561 -16.152 18.619 1.00 60.94 191 THR A CA 1
ATOM 1536 C C . THR A 1 191 ? -13.534 -17.682 18.737 1.00 60.94 191 THR A C 1
ATOM 1538 O O . THR A 1 191 ? -12.615 -18.222 19.367 1.00 60.94 191 THR A O 1
ATOM 1541 N N . ASP A 1 192 ? -14.462 -18.401 18.088 1.00 64.31 192 ASP A N 1
ATOM 1542 C CA . ASP A 1 192 ? -14.463 -19.864 18.036 1.00 64.31 192 ASP A CA 1
ATOM 1543 C C . ASP A 1 192 ? -13.543 -20.361 16.910 1.00 64.31 192 ASP A C 1
ATOM 1545 O O . ASP A 1 192 ? -13.715 -20.094 15.719 1.00 64.31 192 ASP A O 1
ATOM 1549 N N . ARG A 1 193 ? -12.539 -21.152 17.294 1.00 58.84 193 ARG A N 1
ATOM 1550 C CA . ARG A 1 193 ? -11.592 -21.768 16.356 1.00 58.84 193 ARG A CA 1
ATOM 1551 C C . ARG A 1 193 ? -12.258 -22.719 15.358 1.00 58.84 193 ARG A C 1
ATOM 1553 O O . ARG A 1 193 ? -11.678 -22.949 14.300 1.00 58.84 193 ARG A O 1
ATOM 1560 N N . ARG A 1 194 ? -13.422 -23.289 15.681 1.00 60.81 194 ARG A N 1
ATOM 1561 C CA . ARG A 1 194 ? -14.161 -24.212 14.803 1.00 60.81 194 ARG A CA 1
ATOM 1562 C C . ARG A 1 194 ? -14.840 -23.472 13.656 1.00 60.81 194 ARG A C 1
ATOM 1564 O O . ARG A 1 194 ? -14.734 -23.914 12.516 1.00 60.81 194 ARG A O 1
ATOM 1571 N N . ASP A 1 195 ? -15.427 -22.316 13.935 1.00 54.91 195 ASP A N 1
ATOM 1572 C CA . ASP A 1 195 ? -16.096 -21.489 12.928 1.00 54.91 195 ASP A CA 1
ATOM 1573 C C . ASP A 1 195 ? -15.078 -20.908 11.942 1.00 54.91 195 ASP A C 1
ATOM 1575 O O . ASP A 1 195 ? -15.276 -20.956 10.727 1.00 54.91 195 ASP A O 1
ATOM 1579 N N . LEU A 1 196 ? -13.920 -20.475 12.452 1.00 56.94 196 LEU A N 1
ATOM 1580 C CA . LEU A 1 196 ? -12.785 -20.046 11.629 1.00 56.94 196 LEU A CA 1
ATOM 1581 C C . LEU A 1 196 ? -12.230 -21.174 10.743 1.00 56.94 196 LEU A C 1
ATOM 1583 O O . LEU A 1 196 ? -11.831 -20.916 9.607 1.00 56.94 196 LEU A O 1
ATOM 1587 N N . PHE A 1 197 ? -12.212 -22.417 11.239 1.00 57.25 197 PHE A N 1
ATOM 1588 C CA . PHE A 1 197 ? -11.779 -23.586 10.466 1.00 57.25 197 PHE A CA 1
ATOM 1589 C C . PHE A 1 197 ? -12.762 -23.906 9.327 1.00 57.25 197 PHE A C 1
ATOM 1591 O O . PHE A 1 197 ? -12.343 -24.056 8.181 1.00 57.25 197 PHE A O 1
ATOM 1598 N N . CYS A 1 198 ? -14.071 -23.909 9.600 1.00 56.47 198 CYS A N 1
ATOM 1599 C CA . CYS A 1 198 ? -15.113 -24.092 8.582 1.00 56.47 198 CYS A CA 1
ATOM 1600 C C . CYS A 1 198 ? -15.094 -22.989 7.503 1.00 56.47 198 CYS A C 1
ATOM 1602 O O . CYS A 1 198 ? -15.372 -23.252 6.330 1.00 56.47 198 CYS A O 1
ATOM 1604 N N . LEU A 1 199 ? -14.731 -21.757 7.873 1.00 55.38 199 LEU A N 1
ATOM 1605 C CA . LEU A 1 199 ? -14.565 -20.643 6.932 1.00 55.38 199 LEU A CA 1
ATOM 1606 C C . LEU A 1 199 ? -13.366 -20.832 5.988 1.00 55.38 199 LEU A C 1
ATOM 1608 O O . LEU A 1 199 ? -13.420 -20.452 4.817 1.00 55.38 199 LEU A O 1
ATOM 1612 N N . HIS A 1 200 ? -12.275 -21.406 6.502 1.00 50.78 200 HIS A N 1
ATOM 1613 C CA . HIS A 1 200 ? -11.049 -21.636 5.738 1.00 50.78 200 HIS A CA 1
ATOM 1614 C C . HIS A 1 200 ? -11.239 -22.725 4.673 1.00 50.78 200 HIS A C 1
ATOM 1616 O O . HIS A 1 200 ? -10.796 -22.561 3.542 1.00 50.78 200 HIS A O 1
ATOM 1622 N N . GLU A 1 201 ? -11.976 -23.787 5.005 1.00 49.06 201 GLU A N 1
ATOM 1623 C CA . GLU A 1 201 ? -12.259 -24.901 4.088 1.00 49.06 201 GLU A CA 1
ATOM 1624 C C . GLU A 1 201 ? -13.335 -24.561 3.036 1.00 49.06 201 GLU A C 1
ATOM 1626 O O . GLU A 1 201 ? -13.315 -25.094 1.932 1.00 49.06 201 GLU A O 1
ATOM 1631 N N . SER A 1 202 ? -14.265 -23.644 3.334 1.00 44.53 202 SER A N 1
ATOM 1632 C CA . SER A 1 202 ? -15.346 -23.249 2.407 1.00 44.53 202 SER A CA 1
ATOM 1633 C C . SER A 1 202 ? -14.959 -22.170 1.387 1.00 44.53 202 SER A C 1
ATOM 1635 O O . SER A 1 202 ? -15.685 -21.963 0.416 1.00 44.53 202 SER A O 1
ATOM 1637 N N . THR A 1 203 ? -13.822 -21.490 1.575 1.00 44.22 203 THR A N 1
ATOM 1638 C CA . THR A 1 203 ? -13.292 -20.461 0.654 1.00 44.22 203 THR A CA 1
ATOM 1639 C C . THR A 1 203 ? -12.152 -20.969 -0.240 1.00 44.22 203 THR A C 1
ATOM 1641 O O . THR A 1 203 ? -11.609 -20.207 -1.041 1.00 44.22 203 THR A O 1
ATOM 1644 N N . GLY A 1 204 ? -11.809 -22.257 -0.134 1.00 39.09 204 GLY A N 1
ATOM 1645 C CA . GLY A 1 204 ? -10.828 -22.942 -0.973 1.00 39.09 204 GLY A CA 1
ATOM 1646 C C . GLY A 1 204 ? -11.450 -23.600 -2.206 1.00 39.09 204 GLY A C 1
ATOM 1647 O O . GLY A 1 204 ? -11.590 -24.819 -2.238 1.00 39.09 204 GLY A O 1
ATOM 1648 N N . THR A 1 205 ? -11.771 -22.805 -3.229 1.00 33.66 205 THR A N 1
ATOM 1649 C CA . THR A 1 205 ? -11.881 -23.245 -4.637 1.00 33.66 205 THR A CA 1
ATOM 1650 C C . THR A 1 205 ? -11.370 -22.158 -5.562 1.00 33.66 205 THR A C 1
ATOM 1652 O O . THR A 1 205 ? -11.851 -21.012 -5.403 1.00 33.66 205 THR A O 1
#